Protein AF-A4UN74-F1 (afdb_monomer_lite)

Organism: Poecilia reticulata (NCBI:txid8081)

pLDDT: mean 87.33, std 13.61, range [32.56, 98.69]

InterPro domains:
  IPR001846 von Willebrand factor, type D domain [PF00094] (39-192)
  IPR001846 von Willebrand factor, type D domain [PS51233] (37-213)
  IPR001846 von Willebrand factor, type D domain [SM00216] (28-192)
  IPR050733 Vitellogenin/Apolipophorin [PTHR23345] (23-305)

Radius of gyration: 21.62 Å; chains: 1; bounding box: 49×36×68 Å

Foldseek 3Di:
DDDPPDFDPDDLVVVCVLCVPPVVVSVLLRRFVVPWQKWKDFPQWIQASLRDIDHAQAFALFWFWAKWFQPPDTQKTWTWHQHPPPRFIKIWIDGPPWIKIWDDDPQAIWIDIPNHTDDLVNPQDADPVRQWTWHDDDRWIWIDGQVSFWSIFTDHRGMTMTIGGPVQAQRMDGLNARSPNDPVQRLQAPVRDRDPWSHLSRQSRTDADPFCPDPSNHFKDWFKDWDPDFDAFPNATWIKIFLRTAIDGAPQKDFPDKDKTWTFIDIDHPPDPCVDPVNRVCSNVDDGRDIDIDIHGRYIDGDPPGD

Sequence (307 aa):
WVLPLYMPINNTATELQAYRGRLTEQVTYMLTKSTAAECSVVNDTVVTFNNRKFKTEMPHTCPQVLAQDCTNELKFIVLLKRDQTTEKNEINIKVENIDVDMYHKNNVVMVKVNGAEIPLNNLPYQHPSGNIHIKEKEKGISLFAHSHGLQEVYFSSDKVQVRVVDWMRGQTCGICGKAGGEFRQEYVTPNERVSRNATSFAHSWVLPAKSCREASECYMRLESVKLEKQVRVAGEESKCYSVEPVLRCLPGCQSVRTTSVTVGYHCVPLESNMNRPDGLSSIFEKSIDVRETAESHLACRCTPQCA

Secondary structure (DSSP, 8-state):
---------SSHHHHGGGGTT-HHHHHHHHHHHTT-EEEEEETTEEE-TT--EEE-PPPSSS-EEEEEE-SSS--EEEEEEE-TTT--EEEEEEETTEEEEEEEETTEEEEEETTEEEPGGGPSEE-TTSS-EEEEETTEEEEEEGGGTEEEEEE-SSEEEEEE-GGGTTTEESTT---SS--TT--B-TTS-B-S-HHHHHHHTB---S-TT-TT---EEEE--B--S-EEETTEEEEEEESS-EEEEPTTEEEEEEEEEEEEEEEEETTS-TTSHHHHHTGGGSPP-EEEEEEEEEEEEE-TT--

Structure (mmCIF, N/CA/C/O backbone):
data_AF-A4UN74-F1
#
_entry.id   AF-A4UN74-F1
#
loop_
_atom_site.group_PDB
_atom_site.id
_atom_site.type_symbol
_atom_site.label_atom_id
_atom_site.label_alt_id
_atom_site.label_comp_id
_atom_site.label_asym_id
_atom_site.label_entity_id
_atom_site.label_seq_id
_atom_site.pdbx_PDB_ins_code
_atom_site.Cartn_x
_atom_site.Cartn_y
_atom_site.Cartn_z
_atom_site.occupancy
_atom_site.B_iso_or_equiv
_atom_site.auth_seq_id
_atom_site.auth_comp_id
_atom_site.auth_asym_id
_atom_site.auth_atom_id
_atom_site.pdbx_PDB_model_num
ATOM 1 N N . TRP A 1 1 ? -22.694 -13.400 -31.723 1.00 35.75 1 TRP A N 1
ATOM 2 C CA . TRP A 1 1 ? -22.356 -12.362 -30.736 1.00 35.75 1 TRP A CA 1
ATOM 3 C C . TRP A 1 1 ? -20.868 -12.088 -30.839 1.00 35.75 1 TRP A C 1
ATOM 5 O O . TRP A 1 1 ? -20.076 -12.832 -30.281 1.00 35.75 1 TRP A O 1
ATOM 15 N N . VAL A 1 2 ? -20.486 -11.112 -31.661 1.00 32.56 2 VAL A N 1
ATOM 16 C CA . VAL A 1 2 ? -19.090 -10.674 -31.780 1.00 32.56 2 VAL A CA 1
ATOM 17 C C . VAL A 1 2 ? -18.897 -9.611 -30.705 1.00 32.56 2 VAL A C 1
ATOM 19 O O . VAL A 1 2 ? -19.562 -8.579 -30.752 1.00 32.56 2 VAL A O 1
ATOM 22 N N . LEU A 1 3 ? -18.073 -9.895 -29.696 1.00 32.91 3 LEU A N 1
ATOM 23 C CA . LEU A 1 3 ? -17.670 -8.888 -28.717 1.00 32.91 3 LEU A CA 1
ATOM 24 C C . LEU A 1 3 ? -16.894 -7.792 -29.468 1.00 32.91 3 LEU A C 1
ATOM 26 O O . LEU A 1 3 ? -15.936 -8.126 -30.170 1.00 32.91 3 LEU A O 1
ATOM 30 N N . PRO A 1 4 ? -17.279 -6.508 -29.365 1.00 39.94 4 PRO A N 1
ATOM 31 C CA . PRO A 1 4 ? -16.482 -5.430 -29.924 1.00 39.94 4 PRO A CA 1
ATOM 32 C C . PRO A 1 4 ? -15.187 -5.327 -29.110 1.00 39.94 4 PRO A C 1
ATOM 34 O O . PRO A 1 4 ? -15.166 -4.770 -28.015 1.00 39.94 4 PRO A O 1
ATOM 37 N N . LEU A 1 5 ? -14.105 -5.908 -29.631 1.00 37.78 5 LEU A N 1
ATOM 38 C CA . LEU A 1 5 ? -12.755 -5.666 -29.135 1.00 37.78 5 LEU A CA 1
ATOM 39 C C . LEU A 1 5 ? -12.395 -4.220 -29.486 1.00 37.78 5 LEU A C 1
ATOM 41 O O . LEU A 1 5 ? -12.058 -3.910 -30.630 1.00 37.78 5 LEU A O 1
ATOM 45 N N . TYR A 1 6 ? -12.497 -3.321 -28.510 1.00 47.84 6 TYR A N 1
ATOM 46 C CA . TYR A 1 6 ? -11.927 -1.985 -28.632 1.00 47.84 6 TYR A CA 1
ATOM 47 C C . TYR A 1 6 ? -10.402 -2.122 -28.666 1.00 47.84 6 TYR A C 1
ATOM 49 O O . TYR A 1 6 ? -9.774 -2.426 -27.653 1.00 47.84 6 TYR A O 1
ATOM 57 N N . MET A 1 7 ? -9.795 -1.915 -29.837 1.00 47.28 7 MET A N 1
ATOM 58 C CA . MET A 1 7 ? -8.338 -1.836 -29.927 1.00 47.28 7 MET A CA 1
ATOM 59 C C . MET A 1 7 ? -7.844 -0.612 -29.137 1.00 47.28 7 MET A C 1
ATOM 61 O O . MET A 1 7 ? -8.412 0.473 -29.289 1.00 47.28 7 MET A O 1
ATOM 65 N N . PRO A 1 8 ? -6.802 -0.749 -28.298 1.00 50.44 8 PRO A N 1
ATOM 66 C CA . PRO A 1 8 ? -6.302 0.349 -27.483 1.00 50.44 8 PRO A CA 1
ATOM 67 C C . PRO A 1 8 ? -5.754 1.476 -28.371 1.00 50.44 8 PRO A C 1
ATOM 69 O O . PRO A 1 8 ? -4.737 1.331 -29.046 1.00 50.44 8 PRO A O 1
ATOM 72 N N . ILE A 1 9 ? -6.420 2.630 -28.349 1.00 49.50 9 ILE A N 1
ATOM 73 C CA . ILE A 1 9 ? -6.016 3.837 -29.079 1.00 49.50 9 ILE A CA 1
ATOM 74 C C . ILE A 1 9 ? -4.930 4.562 -28.265 1.00 49.50 9 ILE A C 1
ATOM 76 O O . ILE A 1 9 ? -5.207 5.582 -27.651 1.00 49.50 9 ILE A O 1
ATOM 80 N N . ASN A 1 10 ? -3.714 4.001 -28.182 1.00 52.59 10 ASN A N 1
ATOM 81 C CA . ASN A 1 10 ? -2.467 4.779 -28.047 1.00 52.59 10 ASN A CA 1
ATOM 82 C C . ASN A 1 10 ? -1.206 3.895 -28.063 1.00 52.59 10 ASN A C 1
ATOM 84 O O . ASN A 1 10 ? -1.153 2.883 -27.359 1.00 52.59 10 ASN A O 1
ATOM 88 N N . ASN A 1 11 ? -0.186 4.321 -28.820 1.00 60.19 11 ASN A N 1
ATOM 89 C CA . ASN A 1 11 ? 1.235 3.912 -28.781 1.00 60.19 11 ASN A CA 1
ATOM 90 C C . ASN A 1 11 ? 1.557 2.407 -28.598 1.00 60.19 11 ASN A C 1
ATOM 92 O O . ASN A 1 11 ? 2.583 2.024 -28.040 1.00 60.19 11 ASN A O 1
ATOM 96 N N . THR A 1 12 ? 0.674 1.528 -29.075 1.00 62.56 12 THR A N 1
ATOM 97 C CA . THR A 1 12 ? 0.735 0.089 -28.763 1.00 62.56 12 THR A CA 1
ATOM 98 C C . THR A 1 12 ? 1.836 -0.620 -29.557 1.00 62.56 12 THR A C 1
ATOM 100 O O . THR A 1 12 ? 2.456 -1.558 -29.070 1.00 62.56 12 THR A O 1
ATOM 103 N N . ALA A 1 13 ? 2.154 -0.118 -30.755 1.00 62.25 13 ALA A N 1
ATOM 104 C CA . ALA A 1 13 ? 3.233 -0.639 -31.594 1.00 62.25 13 ALA A CA 1
ATOM 105 C C . ALA A 1 13 ? 4.625 -0.470 -30.956 1.00 62.25 13 ALA A C 1
ATOM 107 O O . ALA A 1 13 ? 5.448 -1.376 -31.029 1.00 62.25 13 ALA A O 1
ATOM 108 N N . THR A 1 14 ? 4.882 0.664 -30.305 1.00 63.16 14 THR A N 1
ATOM 109 C CA . THR A 1 14 ? 6.121 0.970 -29.565 1.00 63.16 14 THR A CA 1
ATOM 110 C C . THR A 1 14 ? 6.219 0.161 -28.277 1.00 63.16 14 THR A C 1
ATOM 112 O O . THR A 1 14 ? 7.298 -0.292 -27.917 1.00 63.16 14 THR A O 1
ATOM 115 N N . GLU A 1 15 ? 5.099 -0.088 -27.601 1.00 66.00 15 GLU A N 1
ATOM 116 C CA . GLU A 1 15 ? 5.041 -0.973 -26.429 1.00 66.00 15 GLU A CA 1
ATOM 117 C C . GLU A 1 15 ? 5.328 -2.437 -26.773 1.00 66.00 15 GLU A C 1
ATOM 119 O O . GLU A 1 15 ? 6.049 -3.113 -26.044 1.00 66.00 15 GLU A O 1
ATOM 124 N N . LEU A 1 16 ? 4.846 -2.908 -27.923 1.00 67.25 16 LEU A N 1
ATOM 125 C CA . LEU A 1 16 ? 5.094 -4.266 -28.407 1.00 67.25 16 LEU A CA 1
ATOM 126 C C . LEU A 1 16 ? 6.547 -4.527 -28.827 1.00 67.25 16 LEU A C 1
ATOM 128 O O . LEU A 1 16 ? 6.940 -5.694 -28.933 1.00 67.25 16 LEU A O 1
ATOM 132 N N . GLN A 1 17 ? 7.352 -3.480 -29.053 1.00 64.44 17 GLN A N 1
ATOM 133 C CA . GLN A 1 17 ? 8.780 -3.634 -29.356 1.00 64.44 17 GLN A CA 1
ATOM 134 C C . GLN A 1 17 ? 9.545 -4.293 -28.202 1.00 64.44 17 GLN A C 1
ATOM 136 O O . GLN A 1 17 ? 10.489 -5.033 -28.470 1.00 64.44 17 GLN A O 1
ATOM 141 N N . ALA A 1 18 ? 9.105 -4.103 -26.952 1.00 60.44 18 ALA A N 1
ATOM 142 C CA . ALA A 1 18 ? 9.688 -4.758 -25.778 1.00 60.44 18 ALA A CA 1
ATOM 143 C C . ALA A 1 18 ? 9.558 -6.294 -25.819 1.00 60.44 18 ALA A C 1
ATOM 145 O O . ALA A 1 18 ? 10.389 -7.006 -25.268 1.00 60.44 18 ALA A O 1
ATOM 146 N N . TYR A 1 19 ? 8.555 -6.806 -26.536 1.00 60.91 19 TYR A N 1
ATOM 147 C CA . TYR A 1 19 ? 8.245 -8.234 -26.660 1.00 60.91 19 TYR A CA 1
ATOM 148 C C . TYR A 1 19 ? 8.625 -8.795 -28.038 1.00 60.91 19 TYR A C 1
ATOM 150 O O . TYR A 1 19 ? 8.109 -9.827 -28.474 1.00 60.91 19 TYR A O 1
ATOM 158 N N . ARG A 1 20 ? 9.494 -8.101 -28.785 1.00 58.94 20 ARG A N 1
ATOM 159 C CA . ARG A 1 20 ? 9.873 -8.493 -30.147 1.00 58.94 20 ARG A CA 1
ATOM 160 C C . ARG A 1 20 ? 10.527 -9.879 -30.140 1.00 58.94 20 ARG A C 1
ATOM 162 O O . ARG A 1 20 ? 11.580 -10.073 -29.547 1.00 58.94 20 ARG A O 1
ATOM 169 N N . GLY A 1 21 ? 9.894 -10.835 -30.821 1.00 62.06 21 GLY A N 1
ATOM 170 C CA . GLY A 1 21 ? 10.313 -12.244 -30.845 1.00 62.06 21 GLY A CA 1
ATOM 171 C C . GLY A 1 21 ? 9.550 -13.157 -29.876 1.00 62.06 21 GLY A C 1
ATOM 172 O O . GLY A 1 21 ? 9.746 -14.367 -29.923 1.00 62.06 21 GLY A O 1
ATOM 173 N N . ARG A 1 22 ? 8.643 -12.615 -29.048 1.00 69.38 22 ARG A N 1
ATOM 174 C CA . ARG A 1 22 ? 7.789 -13.362 -28.107 1.00 69.38 22 ARG A CA 1
ATOM 175 C C . ARG A 1 22 ? 6.310 -13.158 -28.434 1.00 69.38 22 ARG A C 1
ATOM 177 O O . ARG A 1 22 ? 5.607 -12.372 -27.803 1.00 69.38 22 ARG A O 1
ATOM 184 N N . LEU A 1 23 ? 5.838 -13.873 -29.456 1.00 66.81 23 LEU A N 1
ATOM 185 C CA . LEU A 1 23 ? 4.478 -13.737 -30.001 1.00 66.81 23 LEU A CA 1
ATOM 186 C C . LEU A 1 23 ? 3.375 -13.936 -28.948 1.00 66.81 23 LEU A C 1
ATOM 188 O O . LEU A 1 23 ? 2.376 -13.224 -28.967 1.00 66.81 23 LEU A O 1
ATOM 192 N N . THR A 1 24 ? 3.556 -14.868 -28.011 1.00 67.25 24 THR A N 1
ATOM 193 C CA . THR A 1 24 ? 2.594 -15.127 -26.928 1.00 67.25 24 THR A CA 1
ATOM 194 C C . THR A 1 24 ? 2.442 -13.930 -25.992 1.00 67.25 24 THR A C 1
ATOM 196 O O . THR A 1 24 ? 1.319 -13.543 -25.675 1.00 67.25 24 THR A O 1
ATOM 199 N N . GLU A 1 25 ? 3.546 -13.293 -25.598 1.00 68.44 25 GLU A N 1
ATOM 200 C CA . GLU A 1 25 ? 3.540 -12.095 -24.746 1.00 68.44 25 GLU A CA 1
ATOM 201 C C . GLU A 1 25 ? 2.952 -10.886 -25.487 1.00 68.44 25 GLU A C 1
ATOM 203 O O . GLU A 1 25 ? 2.143 -10.154 -24.921 1.00 68.44 25 GLU A O 1
ATOM 208 N N . GLN A 1 26 ? 3.258 -10.730 -26.780 1.00 68.00 26 GLN A N 1
ATOM 209 C CA . GLN A 1 26 ? 2.676 -9.687 -27.634 1.00 68.00 26 GLN A CA 1
ATOM 210 C C . GLN A 1 26 ? 1.152 -9.809 -27.767 1.00 68.00 26 GLN A C 1
ATOM 212 O O . GLN A 1 26 ? 0.430 -8.820 -27.628 1.00 68.00 26 GLN A O 1
ATOM 217 N N . VAL A 1 27 ? 0.651 -11.019 -28.030 1.00 68.06 27 VAL A N 1
ATOM 218 C CA . VAL A 1 27 ? -0.791 -11.281 -28.150 1.00 68.06 27 VAL A CA 1
ATOM 219 C C . VAL A 1 27 ? -1.486 -11.080 -26.805 1.00 68.06 27 VAL A C 1
ATOM 221 O O . VAL A 1 27 ? -2.522 -10.419 -26.748 1.00 68.06 27 VAL A O 1
ATOM 224 N N . THR A 1 28 ? -0.891 -11.580 -25.720 1.00 65.62 28 THR A N 1
ATOM 225 C CA . THR A 1 28 ? -1.421 -11.396 -24.361 1.00 65.62 28 THR A CA 1
ATOM 226 C C . THR A 1 28 ? -1.524 -9.913 -24.016 1.00 65.62 28 THR A C 1
ATOM 228 O O . THR A 1 28 ? -2.588 -9.461 -23.608 1.00 65.62 28 THR A O 1
ATOM 231 N N . TYR A 1 29 ? -0.470 -9.137 -24.284 1.00 67.81 29 TYR A N 1
ATOM 232 C CA . TYR A 1 29 ? -0.432 -7.692 -24.062 1.00 67.81 29 TYR A CA 1
ATOM 233 C C . TYR A 1 29 ? -1.570 -6.944 -24.772 1.00 67.81 29 TYR A C 1
ATOM 235 O O . TYR A 1 29 ? -2.223 -6.081 -24.180 1.00 67.81 29 TYR A O 1
ATOM 243 N N . MET A 1 30 ? -1.809 -7.266 -26.047 1.00 66.56 30 MET A N 1
ATOM 244 C CA . MET A 1 30 ? -2.857 -6.631 -26.852 1.00 66.56 30 MET A CA 1
ATOM 245 C C . MET A 1 30 ? -4.257 -6.929 -26.319 1.00 66.56 30 MET A C 1
ATOM 247 O O . MET A 1 30 ? -5.103 -6.035 -26.297 1.00 66.56 30 MET A O 1
ATOM 251 N N . LEU A 1 31 ? -4.495 -8.169 -25.885 1.00 64.88 31 LEU A N 1
ATOM 252 C CA . LEU A 1 31 ? -5.785 -8.594 -25.349 1.00 64.88 31 LEU A CA 1
ATOM 253 C C . LEU A 1 31 ? -6.080 -7.921 -24.005 1.00 64.88 31 LEU A C 1
ATOM 255 O O . LEU A 1 31 ? -7.176 -7.401 -23.817 1.00 64.88 31 LEU A O 1
ATOM 259 N N . THR A 1 32 ? -5.100 -7.862 -23.103 1.00 64.31 32 THR A N 1
ATOM 260 C CA . THR A 1 32 ? -5.322 -7.415 -21.719 1.00 64.31 32 THR A CA 1
ATOM 261 C C . THR A 1 32 ? -5.312 -5.898 -21.543 1.00 64.31 32 THR A C 1
ATOM 263 O O . THR A 1 32 ? -5.841 -5.387 -20.559 1.00 64.31 32 THR A O 1
ATOM 266 N N . LYS A 1 33 ? -4.731 -5.128 -22.472 1.00 68.88 33 LYS A N 1
ATOM 267 C CA . LYS A 1 33 ? -4.572 -3.671 -22.304 1.00 68.88 33 LYS A CA 1
ATOM 268 C C . LYS A 1 33 ? -5.895 -2.895 -22.252 1.00 68.88 33 LYS A C 1
ATOM 270 O O . LYS A 1 33 ? -5.979 -1.913 -21.521 1.00 68.88 33 LYS A O 1
ATOM 275 N N . SER A 1 34 ? -6.900 -3.287 -23.036 1.00 66.12 34 SER A N 1
ATOM 276 C CA . SER A 1 34 ? -8.181 -2.553 -23.132 1.00 66.12 34 SER A CA 1
ATOM 277 C C . SER A 1 34 ? -9.114 -2.784 -21.936 1.00 66.12 34 SER A C 1
ATOM 279 O O . SER A 1 34 ? -10.012 -1.987 -21.675 1.00 66.12 34 SER A O 1
ATOM 281 N N . THR A 1 35 ? -8.874 -3.867 -21.206 1.00 70.12 35 THR A N 1
ATOM 282 C CA . THR A 1 35 ? -9.718 -4.397 -20.135 1.00 70.12 35 THR A CA 1
ATOM 283 C C . THR A 1 35 ? -9.010 -4.408 -18.783 1.00 70.12 35 THR A C 1
ATOM 285 O O . THR A 1 35 ? -9.658 -4.667 -17.774 1.00 70.12 35 THR A O 1
ATOM 288 N N . ALA A 1 36 ? -7.722 -4.067 -18.715 1.00 80.88 36 ALA A N 1
ATOM 289 C CA . ALA A 1 36 ? -6.972 -4.034 -17.464 1.00 80.88 36 ALA A CA 1
ATOM 290 C C . ALA A 1 36 ? -7.674 -3.187 -16.390 1.00 80.88 36 ALA A C 1
ATOM 292 O O . ALA A 1 36 ? -8.026 -2.026 -16.617 1.00 80.88 36 ALA A O 1
ATOM 293 N N . ALA A 1 37 ? -7.847 -3.767 -15.203 1.00 91.56 37 ALA A N 1
ATOM 294 C CA . ALA A 1 37 ? -8.367 -3.034 -14.060 1.00 91.56 37 ALA A CA 1
ATOM 295 C C . ALA A 1 37 ? -7.291 -2.071 -13.546 1.00 91.56 37 ALA A C 1
ATOM 297 O O . ALA A 1 37 ? -6.138 -2.468 -13.364 1.00 91.56 37 ALA A O 1
ATOM 298 N N . GLU A 1 38 ? -7.664 -0.813 -13.312 1.00 95.50 38 GLU A N 1
ATOM 299 C CA . GLU A 1 38 ? -6.750 0.255 -12.905 1.00 95.50 38 GLU A CA 1
ATOM 300 C C . GLU A 1 38 ? -7.056 0.729 -11.485 1.00 95.50 38 GLU A C 1
ATOM 302 O O . GLU A 1 38 ? -8.192 1.049 -11.155 1.00 95.50 38 GLU A O 1
ATOM 307 N N . CYS A 1 39 ? -6.016 0.807 -10.665 1.00 97.62 39 CYS A N 1
ATOM 308 C CA . CYS A 1 39 ? -6.016 1.488 -9.383 1.00 97.62 39 CYS A CA 1
ATOM 309 C C . CYS A 1 39 ? -5.059 2.676 -9.459 1.00 97.62 39 CYS A C 1
ATOM 311 O O . CYS A 1 39 ? -4.001 2.585 -10.087 1.00 97.62 39 CYS A O 1
ATOM 313 N N . SER A 1 40 ? -5.395 3.787 -8.809 1.00 97.56 40 SER A N 1
ATOM 314 C CA . SER A 1 40 ? -4.519 4.959 -8.765 1.00 97.56 40 SER A CA 1
ATOM 315 C C . SER A 1 40 ? -4.522 5.651 -7.412 1.00 97.56 40 SER A C 1
ATOM 317 O O . SER A 1 40 ? -5.517 5.635 -6.689 1.00 97.56 40 SER A O 1
ATOM 319 N N . VAL A 1 41 ? -3.392 6.280 -7.094 1.00 96.88 41 VAL A N 1
ATOM 320 C CA . VAL A 1 41 ? -3.211 7.135 -5.923 1.00 96.88 41 VAL A CA 1
ATOM 321 C C . VAL A 1 41 ? -2.742 8.502 -6.398 1.00 96.88 41 VAL A C 1
ATOM 323 O O . VAL A 1 41 ? -1.683 8.613 -7.017 1.00 96.88 41 VAL A O 1
ATOM 326 N N . VAL A 1 42 ? -3.539 9.532 -6.113 1.00 94.50 42 VAL A N 1
ATOM 327 C CA . VAL A 1 42 ? -3.247 10.939 -6.427 1.00 94.50 42 VAL A CA 1
ATOM 328 C C . VAL A 1 42 ? -3.656 11.789 -5.230 1.00 94.50 42 VAL A C 1
ATOM 330 O O . VAL A 1 42 ? -4.817 11.745 -4.829 1.00 94.50 42 VAL A O 1
ATOM 333 N N . ASN A 1 43 ? -2.737 12.569 -4.652 1.00 89.56 43 ASN A N 1
ATOM 334 C CA . ASN A 1 43 ? -3.011 13.456 -3.506 1.00 89.56 43 ASN A CA 1
ATOM 335 C C . ASN A 1 43 ? -3.829 12.776 -2.385 1.00 89.56 43 ASN A C 1
ATOM 337 O O . ASN A 1 43 ? -4.928 13.225 -2.041 1.00 89.56 43 ASN A O 1
ATOM 341 N N . ASP A 1 44 ? -3.330 11.647 -1.869 1.00 89.62 44 ASP A N 1
ATOM 342 C CA . ASP A 1 44 ? -3.956 10.836 -0.802 1.00 89.62 44 ASP A CA 1
ATOM 343 C C . ASP A 1 44 ? -5.343 10.273 -1.143 1.00 89.62 44 ASP A C 1
ATOM 345 O O . ASP A 1 44 ? -6.064 9.748 -0.292 1.00 89.62 44 ASP A O 1
ATOM 349 N N . THR A 1 45 ? -5.737 10.383 -2.407 1.00 95.50 45 THR A N 1
ATOM 350 C CA . THR A 1 45 ? -6.985 9.848 -2.920 1.00 95.50 45 THR A CA 1
ATOM 351 C C . THR A 1 45 ? -6.694 8.574 -3.681 1.00 95.50 45 THR A C 1
ATOM 353 O O . THR A 1 45 ? -5.992 8.594 -4.690 1.00 95.50 45 THR A O 1
ATOM 356 N N . VAL A 1 46 ? -7.273 7.482 -3.201 1.00 96.69 46 VAL A N 1
ATOM 357 C CA . VAL A 1 46 ? -7.215 6.176 -3.842 1.00 96.69 46 VAL A CA 1
ATOM 358 C C . VAL A 1 46 ? -8.470 6.004 -4.685 1.00 96.69 46 VAL A C 1
ATOM 360 O O . VAL A 1 46 ? -9.588 6.236 -4.213 1.00 96.69 46 VAL A O 1
ATOM 363 N N . VAL A 1 47 ? -8.283 5.597 -5.934 1.00 96.75 47 VAL A N 1
ATOM 364 C CA . VAL A 1 47 ? -9.330 5.021 -6.777 1.00 96.75 47 VAL A CA 1
ATOM 365 C C . VAL A 1 47 ? -8.984 3.553 -6.948 1.00 96.75 47 VAL A C 1
ATOM 367 O O . VAL A 1 47 ? -7.923 3.239 -7.481 1.00 96.75 47 VAL A O 1
ATOM 370 N N . THR A 1 48 ? -9.838 2.668 -6.446 1.00 96.81 48 THR A N 1
ATOM 371 C CA . THR A 1 48 ? -9.608 1.220 -6.494 1.00 96.81 48 THR A CA 1
ATOM 372 C C . THR A 1 48 ? -9.864 0.641 -7.883 1.00 96.81 48 THR A C 1
ATOM 374 O O . THR A 1 48 ? -10.441 1.308 -8.742 1.00 96.81 48 THR A O 1
ATOM 377 N N . PHE A 1 49 ? -9.525 -0.637 -8.076 1.00 95.75 49 PHE A N 1
ATOM 378 C CA . PHE A 1 49 ? -9.798 -1.368 -9.318 1.00 95.75 49 PHE A CA 1
ATOM 379 C C . PHE A 1 49 ? -11.280 -1.387 -9.721 1.00 95.75 49 PHE A C 1
ATOM 381 O O . PHE A 1 49 ? -11.596 -1.465 -10.906 1.00 95.75 49 PHE A O 1
ATOM 388 N N . ASN A 1 50 ? -12.192 -1.304 -8.747 1.00 91.69 50 ASN A N 1
ATOM 389 C CA . ASN A 1 50 ? -13.638 -1.250 -8.973 1.00 91.69 50 ASN A CA 1
ATOM 390 C C . ASN A 1 50 ? -14.179 0.196 -8.985 1.00 91.69 50 ASN A C 1
ATOM 392 O O . ASN A 1 50 ? -15.370 0.421 -8.765 1.00 91.69 50 ASN A O 1
ATOM 396 N N . ASN A 1 51 ? -13.313 1.190 -9.218 1.00 91.75 51 ASN A N 1
ATOM 397 C CA . ASN A 1 51 ? -13.635 2.620 -9.276 1.00 91.75 51 ASN A CA 1
ATOM 398 C C . ASN A 1 51 ? -14.194 3.218 -7.973 1.00 91.75 51 ASN A C 1
ATOM 400 O O . ASN A 1 51 ? -14.835 4.276 -7.989 1.00 91.75 51 ASN A O 1
ATOM 404 N N . ARG A 1 52 ? -13.945 2.594 -6.814 1.00 92.81 52 ARG A N 1
ATOM 405 C CA . ARG A 1 52 ? -14.303 3.198 -5.528 1.00 92.81 52 ARG A CA 1
ATOM 406 C C . ARG A 1 52 ? -13.272 4.261 -5.175 1.00 92.81 52 ARG A C 1
ATOM 408 O O . ARG A 1 52 ? -12.083 3.979 -5.087 1.00 92.81 52 ARG A O 1
ATOM 415 N N . LYS A 1 53 ? -13.741 5.480 -4.919 1.00 95.25 53 LYS A N 1
ATOM 416 C CA . LYS A 1 53 ? -12.898 6.608 -4.515 1.00 95.25 53 LYS A CA 1
ATOM 417 C C . LYS A 1 53 ? -12.968 6.832 -3.008 1.00 95.25 53 LYS A C 1
ATOM 419 O O . LYS A 1 53 ? -14.066 6.933 -2.458 1.00 95.25 53 LYS A O 1
ATOM 424 N N . PHE A 1 54 ? -11.821 6.960 -2.352 1.00 94.62 54 PHE A N 1
ATOM 425 C CA . PHE A 1 54 ? -11.733 7.396 -0.958 1.00 94.62 54 PHE A CA 1
ATOM 426 C C . PHE A 1 54 ? -10.429 8.151 -0.696 1.00 94.62 54 PHE A C 1
ATOM 428 O O . PHE A 1 54 ? -9.446 7.976 -1.409 1.00 94.62 54 PHE A O 1
ATOM 435 N N . LYS A 1 55 ? -10.437 9.011 0.324 1.00 93.75 55 LYS A N 1
ATOM 436 C CA . LYS A 1 55 ? -9.248 9.728 0.786 1.00 93.75 55 LYS A CA 1
ATOM 437 C C . LYS A 1 55 ? -8.731 9.055 2.051 1.00 93.75 55 LYS A C 1
ATOM 439 O O . LYS A 1 55 ? -9.531 8.751 2.933 1.00 93.75 55 LYS A O 1
ATOM 444 N N . THR A 1 56 ? -7.427 8.830 2.135 1.00 88.56 56 THR A N 1
ATOM 445 C CA . THR A 1 56 ? -6.782 8.279 3.328 1.00 88.56 56 THR A CA 1
ATOM 446 C C . THR A 1 56 ? -5.429 8.931 3.527 1.00 88.56 56 THR A C 1
ATOM 448 O O . THR A 1 56 ? -4.622 8.998 2.606 1.00 88.56 56 THR A O 1
ATOM 451 N N . GLU A 1 57 ? -5.165 9.397 4.741 1.00 87.62 57 GLU A N 1
ATOM 452 C CA . GLU A 1 57 ? -3.827 9.852 5.090 1.00 87.62 57 GLU A CA 1
ATOM 453 C C . GLU A 1 57 ? -2.913 8.637 5.221 1.00 87.62 57 GLU A C 1
ATOM 455 O O . GLU A 1 57 ? -3.194 7.723 5.994 1.00 87.62 57 GLU A O 1
ATOM 460 N N . MET A 1 58 ? -1.834 8.610 4.446 1.00 84.38 58 MET A N 1
ATOM 461 C CA . MET A 1 58 ? -0.842 7.552 4.569 1.00 84.38 58 MET A CA 1
ATOM 462 C C . MET A 1 58 ? 0.029 7.772 5.804 1.00 84.38 58 MET A C 1
ATOM 464 O O . MET A 1 58 ? 0.536 8.884 5.998 1.00 84.38 58 MET A O 1
ATOM 468 N N . PRO A 1 59 ? 0.269 6.724 6.606 1.00 89.62 59 PRO A N 1
ATOM 469 C CA . PRO A 1 59 ? 1.285 6.781 7.638 1.00 89.62 59 PRO A CA 1
ATOM 470 C C . PRO A 1 59 ? 2.666 6.999 7.016 1.00 89.62 59 PRO A C 1
ATOM 472 O O . PRO A 1 59 ? 3.002 6.419 5.983 1.00 89.62 59 PRO A O 1
ATOM 475 N N . HIS A 1 60 ? 3.471 7.846 7.645 1.00 88.38 60 HIS A N 1
ATOM 476 C CA . HIS A 1 60 ? 4.844 8.085 7.221 1.00 88.38 60 HIS A CA 1
ATOM 477 C C . HIS A 1 60 ? 5.705 6.862 7.549 1.00 88.38 60 HIS A C 1
ATOM 479 O O . HIS A 1 60 ? 5.433 6.142 8.508 1.00 88.38 60 HIS A O 1
ATOM 485 N N . THR A 1 61 ? 6.738 6.649 6.739 1.00 85.00 61 THR A N 1
ATOM 486 C CA . THR A 1 61 ? 7.782 5.617 6.858 1.00 85.00 61 THR A CA 1
ATOM 487 C C . THR A 1 61 ? 7.365 4.144 6.766 1.00 85.00 61 THR A C 1
ATOM 489 O O . THR A 1 61 ? 8.184 3.319 6.359 1.00 85.00 61 THR A O 1
ATOM 492 N N . CYS A 1 62 ? 6.119 3.785 7.067 1.00 92.12 62 CYS A N 1
ATOM 493 C CA . CYS A 1 62 ? 5.651 2.403 6.993 1.00 92.12 62 CYS A CA 1
ATOM 494 C C . CYS A 1 62 ? 5.139 2.041 5.587 1.00 92.12 62 CYS A C 1
ATOM 496 O O . CYS A 1 62 ? 4.276 2.746 5.059 1.00 92.12 62 CYS A O 1
ATOM 498 N N . PRO A 1 63 ? 5.622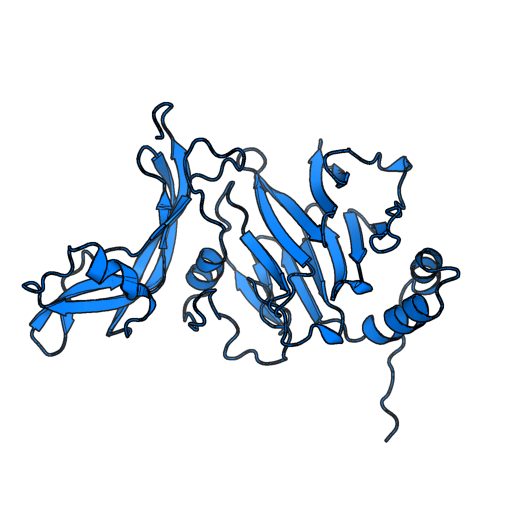 0.941 4.978 1.00 94.50 63 PRO A N 1
ATOM 499 C CA . PRO A 1 63 ? 5.096 0.465 3.705 1.00 94.50 63 PRO A CA 1
ATOM 500 C C . PRO A 1 63 ? 3.628 0.044 3.817 1.00 94.50 63 PRO A C 1
ATOM 502 O O . PRO A 1 63 ? 3.235 -0.647 4.756 1.00 94.50 63 PRO A O 1
ATOM 505 N N . GLN A 1 64 ? 2.825 0.410 2.827 1.00 95.38 64 GLN A N 1
ATOM 506 C CA . GLN A 1 64 ? 1.425 0.023 2.701 1.00 95.38 64 GLN A CA 1
ATOM 507 C C . GLN A 1 64 ? 1.222 -0.799 1.430 1.00 95.38 64 GLN A C 1
ATOM 509 O O . GLN A 1 64 ? 1.740 -0.453 0.369 1.00 95.38 64 GLN A O 1
ATOM 514 N N . VAL A 1 65 ? 0.454 -1.884 1.522 1.00 97.75 65 VAL A N 1
ATOM 515 C CA . VAL A 1 65 ? 0.171 -2.760 0.379 1.00 97.75 65 VAL A CA 1
ATOM 516 C C . VAL A 1 65 ? -0.861 -2.103 -0.541 1.00 97.75 65 VAL A C 1
ATOM 518 O O . VAL A 1 65 ? -2.048 -2.044 -0.211 1.00 97.75 65 VAL A O 1
ATOM 521 N N . LEU A 1 66 ? -0.421 -1.635 -1.716 1.00 97.75 66 LEU A N 1
ATOM 522 C CA . LEU A 1 66 ? -1.320 -1.155 -2.770 1.00 97.75 66 LEU A CA 1
ATOM 523 C C . LEU A 1 66 ? -2.106 -2.307 -3.376 1.00 97.75 66 LEU A C 1
ATOM 525 O O . LEU A 1 66 ? -3.335 -2.328 -3.327 1.00 97.75 66 LEU A O 1
ATOM 529 N N . ALA A 1 67 ? -1.376 -3.268 -3.926 1.00 98.19 67 ALA A N 1
ATOM 530 C CA . ALA A 1 67 ? -1.919 -4.461 -4.544 1.00 98.19 67 ALA A CA 1
ATOM 531 C C . ALA A 1 67 ? -0.891 -5.588 -4.447 1.00 98.19 67 ALA A C 1
ATOM 533 O O . ALA A 1 67 ? 0.304 -5.355 -4.624 1.00 98.19 67 ALA A O 1
ATOM 534 N N . GLN A 1 68 ? -1.355 -6.806 -4.216 1.00 97.75 68 GLN A N 1
ATOM 535 C CA . GLN A 1 68 ? -0.541 -8.014 -4.281 1.00 97.75 68 GLN A CA 1
ATOM 536 C C . GLN A 1 68 ? -1.361 -9.175 -4.847 1.00 97.75 68 GLN A C 1
ATOM 538 O O . GLN A 1 68 ? -2.596 -9.123 -4.838 1.00 97.75 68 GLN A O 1
ATOM 543 N N . ASP A 1 69 ? -0.676 -10.209 -5.324 1.00 97.44 69 ASP A N 1
ATOM 544 C CA . ASP A 1 69 ? -1.286 -11.499 -5.655 1.00 97.44 69 ASP A CA 1
ATOM 545 C C . ASP A 1 69 ? -1.702 -12.218 -4.360 1.00 97.44 69 ASP A C 1
ATOM 547 O O . ASP A 1 69 ? -0.879 -12.423 -3.471 1.00 97.44 69 ASP A O 1
ATOM 551 N N . CYS A 1 70 ? -2.983 -12.570 -4.237 1.00 96.00 70 CYS A N 1
ATOM 552 C CA . CYS A 1 70 ? -3.534 -13.253 -3.062 1.00 96.00 70 CYS A CA 1
ATOM 553 C C . CYS A 1 70 ? -4.055 -14.654 -3.408 1.00 96.00 70 CYS A C 1
ATOM 555 O O . CYS A 1 70 ? -4.955 -15.175 -2.749 1.00 96.00 70 CYS A O 1
ATOM 557 N N . THR A 1 71 ? -3.488 -15.256 -4.457 1.00 94.88 71 THR A N 1
ATOM 558 C CA . THR A 1 71 ? -3.556 -16.695 -4.728 1.00 94.88 71 THR A CA 1
ATOM 559 C C . THR A 1 71 ? -2.538 -17.459 -3.871 1.00 94.88 71 THR A C 1
ATOM 561 O O . THR A 1 71 ? -1.849 -16.888 -3.027 1.00 94.88 71 THR A O 1
ATOM 564 N N . ASN A 1 72 ? -2.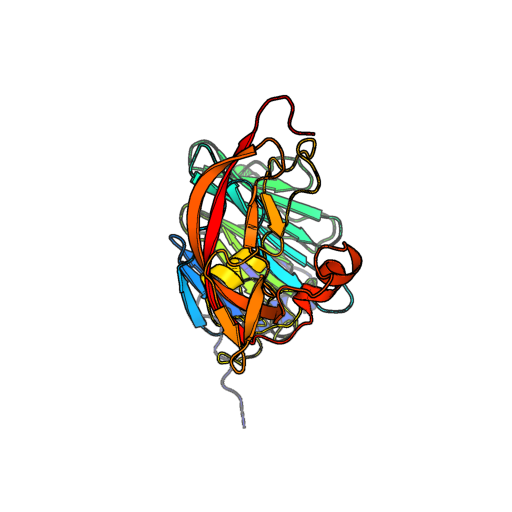419 -18.771 -4.088 1.00 92.19 72 ASN A N 1
ATOM 565 C CA . ASN A 1 72 ? -1.463 -19.618 -3.365 1.00 92.19 72 ASN A CA 1
ATOM 566 C C . ASN A 1 72 ? 0.008 -19.277 -3.668 1.00 92.19 72 ASN A C 1
ATOM 568 O O . ASN A 1 72 ? 0.896 -19.685 -2.924 1.00 92.19 72 ASN A O 1
ATOM 572 N N . GLU A 1 73 ? 0.268 -18.550 -4.756 1.00 91.69 73 GLU A N 1
ATOM 573 C CA . GLU A 1 73 ? 1.604 -18.141 -5.178 1.00 91.69 73 GLU A CA 1
ATOM 574 C C . GLU A 1 73 ? 1.659 -16.618 -5.252 1.00 91.69 73 GLU A C 1
ATOM 576 O O . GLU A 1 73 ? 1.050 -16.021 -6.137 1.00 91.69 73 GLU A O 1
ATOM 581 N N . LEU A 1 74 ? 2.413 -15.985 -4.351 1.00 94.44 74 LEU A N 1
ATOM 582 C CA . LEU A 1 74 ? 2.616 -14.536 -4.351 1.00 94.44 74 LEU A CA 1
ATOM 583 C C . LEU A 1 74 ? 3.517 -14.124 -5.530 1.00 94.44 74 LEU A C 1
ATOM 585 O O . LEU A 1 74 ? 4.736 -14.029 -5.383 1.00 94.44 74 LEU A O 1
ATOM 589 N N . LYS A 1 75 ? 2.927 -13.884 -6.708 1.00 95.75 75 LYS A N 1
ATOM 590 C CA . LYS A 1 75 ? 3.672 -13.494 -7.922 1.00 95.75 75 LYS A CA 1
ATOM 591 C C . LYS A 1 75 ? 4.175 -12.057 -7.879 1.00 95.75 75 LYS A C 1
ATOM 593 O O . LYS A 1 75 ? 5.242 -11.772 -8.421 1.00 95.75 75 LYS A O 1
ATOM 598 N N . PHE A 1 76 ? 3.419 -11.161 -7.243 1.00 97.62 76 PHE A N 1
ATOM 599 C CA . PHE A 1 76 ? 3.824 -9.774 -7.058 1.00 97.62 76 PHE A CA 1
ATOM 600 C C . PHE A 1 76 ? 3.281 -9.155 -5.772 1.00 97.62 76 PHE A C 1
ATOM 602 O O . PHE A 1 76 ? 2.221 -9.537 -5.274 1.00 97.62 76 PHE A O 1
ATOM 609 N N . ILE A 1 77 ? 3.969 -8.117 -5.306 1.00 98.44 77 ILE A N 1
ATOM 610 C CA . ILE A 1 77 ? 3.478 -7.167 -4.307 1.00 98.44 77 ILE A CA 1
ATOM 611 C C . ILE A 1 77 ? 3.958 -5.759 -4.668 1.00 98.44 77 ILE A C 1
ATOM 613 O O . ILE A 1 77 ? 5.125 -5.556 -5.000 1.00 98.44 77 ILE A O 1
ATOM 617 N N . VAL A 1 78 ? 3.045 -4.789 -4.619 1.00 98.69 78 VAL A N 1
ATOM 618 C CA . VAL A 1 78 ? 3.317 -3.361 -4.818 1.00 98.69 78 VAL A CA 1
ATOM 619 C C . VAL A 1 78 ? 3.108 -2.646 -3.491 1.00 98.69 78 VAL A C 1
ATOM 621 O O . VAL A 1 78 ? 1.988 -2.572 -2.977 1.00 98.69 78 VAL A O 1
ATOM 624 N N . LEU A 1 79 ? 4.191 -2.110 -2.948 1.00 97.81 79 LEU A N 1
ATOM 625 C CA . LEU A 1 79 ? 4.220 -1.359 -1.704 1.00 97.81 79 LEU A CA 1
ATOM 626 C C . LEU A 1 79 ? 4.373 0.130 -1.997 1.00 97.81 79 LEU A C 1
ATOM 628 O O . LEU A 1 79 ? 5.162 0.521 -2.854 1.00 97.81 79 LEU A O 1
ATOM 632 N N . LEU A 1 80 ? 3.646 0.953 -1.249 1.00 95.81 80 LEU A N 1
ATOM 633 C CA . LEU A 1 80 ? 3.773 2.405 -1.247 1.00 95.81 80 LEU A CA 1
ATOM 634 C C . LEU A 1 80 ? 4.229 2.856 0.136 1.00 95.81 80 LEU A C 1
ATOM 636 O O . LEU A 1 80 ? 3.613 2.516 1.144 1.00 95.81 80 LEU A O 1
ATOM 640 N N . LYS A 1 81 ? 5.301 3.635 0.182 1.00 92.88 81 LYS A N 1
ATOM 641 C CA . LYS A 1 81 ? 5.821 4.289 1.383 1.00 92.88 81 LYS A CA 1
ATOM 642 C C . LYS A 1 81 ? 5.803 5.797 1.141 1.00 92.88 81 LYS A C 1
ATOM 644 O O . LYS A 1 81 ? 5.931 6.247 0.005 1.00 92.88 81 LYS A O 1
ATOM 649 N N . ARG A 1 82 ? 5.629 6.584 2.202 1.00 89.94 82 ARG A N 1
ATOM 650 C CA . ARG A 1 82 ? 5.845 8.034 2.164 1.00 89.94 82 ARG A CA 1
ATOM 651 C C . ARG A 1 82 ? 7.066 8.376 3.001 1.00 89.94 82 ARG A C 1
ATOM 653 O O . ARG A 1 82 ? 7.114 8.034 4.187 1.00 89.94 82 ARG A O 1
ATOM 660 N N . ASP A 1 83 ? 8.038 9.027 2.375 1.00 86.25 83 ASP A N 1
ATOM 661 C CA . ASP A 1 83 ? 9.225 9.522 3.057 1.00 86.25 83 ASP A CA 1
ATOM 662 C C . ASP A 1 83 ? 8.839 10.600 4.080 1.00 86.25 83 ASP A C 1
ATOM 664 O O . ASP A 1 83 ? 8.001 11.463 3.816 1.00 86.25 83 ASP A O 1
ATOM 668 N N . GLN A 1 84 ? 9.446 10.552 5.264 1.00 80.88 84 GLN A N 1
ATOM 669 C CA . GLN A 1 84 ? 9.105 11.463 6.356 1.00 80.88 84 GLN A CA 1
ATOM 670 C C . GLN A 1 84 ? 9.649 12.879 6.137 1.00 80.88 84 GLN A C 1
ATOM 672 O O . GLN A 1 84 ? 9.073 13.828 6.664 1.00 80.88 84 GLN A O 1
ATOM 677 N N . THR A 1 85 ? 10.752 13.026 5.397 1.00 83.62 85 THR A N 1
ATOM 678 C CA . THR A 1 85 ? 11.453 14.311 5.247 1.00 83.62 85 THR A CA 1
ATOM 679 C C . THR A 1 85 ? 10.920 15.110 4.066 1.00 83.62 85 THR A C 1
ATOM 681 O O . THR A 1 85 ? 10.688 16.312 4.163 1.00 83.62 85 THR A O 1
ATOM 684 N N . THR A 1 86 ? 10.746 14.443 2.932 1.00 86.12 86 THR A N 1
ATOM 685 C CA . THR A 1 86 ? 10.331 15.045 1.665 1.00 86.12 86 THR A CA 1
ATOM 686 C C . THR A 1 86 ? 8.825 14.961 1.435 1.00 86.12 86 THR A C 1
ATOM 688 O O . THR A 1 86 ? 8.331 15.611 0.517 1.00 86.12 86 THR A O 1
ATOM 691 N N . GLU A 1 87 ? 8.111 14.154 2.232 1.00 86.44 87 GLU A N 1
ATOM 692 C CA . GLU A 1 87 ? 6.689 13.810 2.066 1.00 86.44 87 GLU A CA 1
ATOM 693 C C . GLU A 1 87 ? 6.349 13.208 0.697 1.00 86.44 87 GLU A C 1
ATOM 695 O O . GLU A 1 87 ? 5.186 13.142 0.290 1.00 86.44 87 GLU A O 1
ATOM 700 N N . LYS A 1 88 ? 7.366 12.731 -0.024 1.00 89.81 88 LYS A N 1
ATOM 701 C CA . LYS A 1 88 ? 7.184 12.117 -1.329 1.00 89.81 88 LYS A CA 1
ATOM 702 C C . LYS A 1 88 ? 6.919 10.635 -1.205 1.00 89.81 88 LYS A C 1
ATOM 704 O O . LYS A 1 88 ? 7.367 9.962 -0.280 1.00 89.81 88 LYS A O 1
ATOM 709 N N . ASN A 1 89 ? 6.171 10.145 -2.177 1.00 93.00 89 ASN A N 1
ATOM 710 C CA . ASN A 1 89 ? 5.909 8.731 -2.310 1.00 93.00 89 ASN A CA 1
ATOM 711 C C . ASN A 1 89 ? 7.171 8.008 -2.798 1.00 93.00 89 ASN A C 1
ATOM 713 O O . ASN A 1 89 ? 7.958 8.548 -3.571 1.00 93.00 89 ASN A O 1
ATOM 717 N N . GLU A 1 90 ? 7.318 6.768 -2.370 1.00 94.44 90 GLU A N 1
ATOM 718 C CA . GLU A 1 90 ? 8.286 5.798 -2.862 1.00 94.44 90 GLU A CA 1
ATOM 719 C C . GLU A 1 90 ? 7.534 4.491 -3.068 1.00 94.44 90 GLU A C 1
ATOM 721 O O . GLU A 1 90 ? 6.673 4.133 -2.257 1.00 94.44 90 GLU A O 1
ATOM 726 N N . ILE A 1 91 ? 7.831 3.784 -4.152 1.00 97.00 91 ILE A N 1
ATOM 727 C CA . ILE A 1 91 ? 7.228 2.481 -4.411 1.00 97.00 91 ILE A CA 1
ATOM 728 C C . ILE A 1 91 ? 8.289 1.394 -4.425 1.00 97.00 91 ILE A C 1
ATOM 730 O O . ILE A 1 91 ? 9.357 1.570 -5.002 1.00 97.00 91 ILE A O 1
ATOM 734 N N . ASN A 1 92 ? 7.958 0.263 -3.817 1.00 97.62 92 ASN A N 1
ATOM 735 C CA . ASN A 1 92 ? 8.741 -0.961 -3.888 1.00 97.62 92 ASN A CA 1
ATOM 736 C C . ASN A 1 92 ? 7.864 -2.041 -4.528 1.00 97.62 92 ASN A C 1
ATOM 738 O O . ASN A 1 92 ? 6.754 -2.313 -4.068 1.00 97.62 92 ASN A O 1
ATOM 742 N N . ILE A 1 93 ? 8.335 -2.609 -5.631 1.00 98.50 93 ILE A N 1
ATOM 743 C CA . ILE A 1 93 ? 7.640 -3.637 -6.399 1.00 98.50 93 ILE A CA 1
ATOM 744 C C . ILE A 1 93 ? 8.485 -4.899 -6.319 1.00 98.50 93 ILE A C 1
ATOM 746 O O . ILE A 1 93 ? 9.623 -4.909 -6.785 1.00 98.50 93 ILE A O 1
ATOM 750 N N . LYS A 1 94 ? 7.918 -5.974 -5.777 1.00 97.75 94 LYS A N 1
ATOM 751 C CA . LYS A 1 94 ? 8.572 -7.285 -5.767 1.00 97.75 94 LYS A CA 1
ATOM 752 C C . LYS A 1 94 ? 7.866 -8.205 -6.737 1.00 97.75 94 LYS A C 1
ATOM 754 O O . LYS A 1 94 ? 6.644 -8.331 -6.674 1.00 97.75 94 LYS A O 1
ATOM 759 N N . VAL A 1 95 ? 8.639 -8.833 -7.612 1.00 96.88 95 VAL A N 1
ATOM 760 C CA . VAL A 1 95 ? 8.182 -9.833 -8.579 1.00 96.88 95 VAL A CA 1
ATOM 761 C C . VAL A 1 95 ? 9.162 -11.000 -8.516 1.00 96.88 95 VAL A C 1
ATOM 763 O O . VAL A 1 95 ? 10.333 -10.836 -8.852 1.00 96.88 95 VAL A O 1
ATOM 766 N N . GLU A 1 96 ? 8.702 -12.163 -8.051 1.00 89.69 96 GLU A N 1
ATOM 767 C CA . GLU A 1 96 ? 9.566 -13.304 -7.703 1.00 89.69 96 GLU A CA 1
ATOM 768 C C . GLU A 1 96 ? 10.717 -12.897 -6.756 1.00 89.69 96 GLU A C 1
ATOM 770 O O . GLU A 1 96 ? 10.485 -12.487 -5.620 1.00 89.69 96 GLU A O 1
ATOM 775 N N . ASN A 1 97 ? 11.965 -13.014 -7.215 1.00 90.56 97 ASN A N 1
ATOM 776 C CA . ASN A 1 97 ? 13.182 -12.640 -6.503 1.00 90.56 97 ASN A CA 1
ATOM 777 C C . ASN A 1 97 ? 13.743 -11.276 -6.943 1.00 90.56 97 ASN A C 1
ATOM 779 O O . ASN A 1 97 ? 14.881 -10.956 -6.600 1.00 90.56 97 ASN A O 1
ATOM 783 N N . ILE A 1 98 ? 12.982 -10.507 -7.726 1.00 96.25 98 ILE A N 1
ATOM 784 C CA . ILE A 1 98 ? 13.393 -9.205 -8.243 1.00 96.25 98 ILE A CA 1
ATOM 785 C C . ILE A 1 98 ? 12.694 -8.110 -7.446 1.00 96.25 98 ILE A C 1
ATOM 787 O O . ILE A 1 98 ? 11.468 -8.087 -7.332 1.00 96.25 98 ILE A O 1
ATOM 791 N N . ASP A 1 99 ? 13.495 -7.195 -6.920 1.00 97.25 99 ASP A N 1
ATOM 792 C CA . ASP A 1 99 ? 13.064 -6.039 -6.148 1.00 97.25 99 ASP A CA 1
ATOM 793 C C . ASP A 1 99 ? 13.309 -4.766 -6.969 1.00 97.25 99 ASP A C 1
ATOM 795 O O . ASP A 1 99 ? 14.413 -4.547 -7.476 1.00 97.25 99 ASP A O 1
ATOM 799 N N . VAL A 1 100 ? 12.265 -3.963 -7.172 1.00 98.38 100 VAL A N 1
ATOM 800 C CA . VAL A 1 100 ? 12.337 -2.708 -7.923 1.00 98.38 100 VAL A CA 1
ATOM 801 C C . VAL A 1 100 ? 11.849 -1.562 -7.054 1.00 98.38 100 VAL A C 1
ATOM 803 O O . VAL A 1 100 ? 10.659 -1.472 -6.752 1.00 98.38 100 VAL A O 1
ATOM 806 N N . ASP A 1 101 ? 12.750 -0.642 -6.729 1.00 97.88 101 ASP A N 1
ATOM 807 C CA . ASP A 1 101 ? 12.407 0.599 -6.042 1.00 97.88 101 ASP A CA 1
ATOM 808 C C . ASP A 1 101 ? 12.278 1.733 -7.052 1.00 97.88 101 ASP A C 1
ATOM 810 O O . ASP A 1 101 ? 13.171 1.937 -7.878 1.00 97.88 101 ASP A O 1
ATOM 814 N N . MET A 1 102 ? 11.214 2.526 -6.948 1.00 97.69 102 MET A N 1
ATOM 815 C CA . MET A 1 102 ? 11.139 3.830 -7.600 1.00 97.69 102 MET A CA 1
ATOM 816 C C . MET A 1 102 ? 10.923 4.920 -6.555 1.00 97.69 102 MET A C 1
ATOM 818 O O . MET A 1 102 ? 10.018 4.842 -5.725 1.00 97.69 102 MET A O 1
ATOM 822 N N . TYR A 1 103 ? 11.769 5.942 -6.598 1.00 95.25 103 TYR A N 1
ATOM 823 C CA . TYR A 1 103 ? 11.843 6.992 -5.580 1.00 95.25 103 TYR A CA 1
ATOM 824 C C . TYR A 1 103 ? 12.270 8.314 -6.210 1.00 95.25 103 TYR A C 1
ATOM 826 O O . TYR A 1 103 ? 12.651 8.375 -7.381 1.00 95.25 103 TYR A O 1
ATOM 834 N N . HIS A 1 104 ? 12.224 9.394 -5.434 1.00 93.00 104 HIS A N 1
ATOM 835 C CA . HIS A 1 104 ? 12.631 10.711 -5.907 1.00 93.00 104 HIS A CA 1
ATOM 836 C C . HIS A 1 104 ? 14.061 11.057 -5.497 1.00 93.00 104 HIS A C 1
ATOM 838 O O . HIS A 1 104 ? 14.416 11.006 -4.325 1.00 93.00 104 HIS A O 1
ATOM 844 N N . LYS A 1 105 ? 14.857 11.536 -6.454 1.00 91.38 105 LYS A N 1
ATOM 845 C CA . LYS A 1 105 ? 16.176 12.140 -6.223 1.00 91.38 105 LYS A CA 1
ATOM 846 C C . LYS A 1 105 ? 16.204 13.480 -6.946 1.00 91.38 105 LYS A C 1
ATOM 848 O O . LYS A 1 105 ? 16.042 13.527 -8.160 1.00 91.38 105 LYS A O 1
ATOM 853 N N . ASN A 1 106 ? 16.337 14.583 -6.208 1.00 88.62 106 ASN A N 1
ATOM 854 C CA . ASN A 1 106 ? 16.310 15.947 -6.766 1.00 88.62 106 ASN A CA 1
ATOM 855 C C . ASN A 1 106 ? 15.081 16.231 -7.659 1.00 88.62 106 ASN A C 1
ATOM 857 O O . ASN A 1 106 ? 15.208 16.792 -8.741 1.00 88.62 106 ASN A O 1
ATOM 861 N N . ASN A 1 107 ? 13.887 15.823 -7.213 1.00 86.38 107 ASN A N 1
ATOM 862 C CA . ASN A 1 107 ? 12.613 15.919 -7.953 1.00 86.38 107 ASN A CA 1
ATOM 863 C C . ASN A 1 107 ? 12.494 15.049 -9.216 1.00 86.38 107 ASN A C 1
ATOM 865 O O . ASN A 1 107 ? 11.442 15.074 -9.849 1.00 86.38 107 ASN A O 1
ATOM 869 N N . VAL A 1 108 ? 13.498 14.240 -9.545 1.00 91.31 108 VAL A N 1
ATOM 870 C CA . VAL A 1 108 ? 13.448 13.281 -10.652 1.00 91.31 108 VAL A CA 1
ATOM 871 C C . VAL A 1 108 ? 13.104 11.898 -10.105 1.00 91.31 108 VAL A C 1
ATOM 873 O O . VAL A 1 108 ? 13.558 11.534 -9.019 1.00 91.31 108 VAL A O 1
ATOM 876 N N . VAL A 1 109 ? 12.266 11.146 -10.821 1.00 94.81 109 VAL A N 1
ATOM 877 C CA . VAL A 1 109 ? 11.986 9.744 -10.490 1.00 94.81 109 VAL A CA 1
ATOM 878 C C . VAL A 1 109 ? 13.186 8.902 -10.907 1.00 94.81 109 VAL A C 1
ATOM 880 O O . VAL A 1 109 ? 13.589 8.930 -12.065 1.00 94.81 109 VAL A O 1
ATOM 883 N N . MET A 1 110 ? 13.741 8.158 -9.962 1.00 95.88 110 MET A N 1
ATOM 884 C CA . MET A 1 110 ? 14.831 7.211 -10.168 1.00 95.88 110 MET A CA 1
ATOM 885 C C . MET A 1 110 ? 14.312 5.791 -9.989 1.00 95.88 110 MET A C 1
ATOM 887 O O . MET A 1 110 ? 13.284 5.583 -9.344 1.00 95.88 110 MET A O 1
ATOM 891 N N . VAL A 1 111 ? 15.047 4.816 -10.521 1.00 97.88 111 VAL A N 1
ATOM 892 C CA . VAL A 1 111 ? 14.728 3.398 -10.367 1.00 97.88 111 VAL A CA 1
ATOM 893 C C . VAL A 1 111 ? 15.963 2.602 -9.952 1.00 97.88 111 VAL A C 1
ATOM 895 O O . VAL A 1 111 ? 17.058 2.803 -10.482 1.00 97.88 111 VAL A O 1
ATOM 898 N N . LYS A 1 112 ? 15.783 1.690 -8.998 1.00 98.00 112 LYS A N 1
ATOM 899 C CA . LYS A 1 112 ? 16.751 0.653 -8.634 1.00 98.00 112 LYS A CA 1
ATOM 900 C C . LYS A 1 112 ? 16.172 -0.713 -8.945 1.00 98.00 112 LYS A C 1
ATOM 902 O O . LYS A 1 112 ? 14.984 -0.932 -8.750 1.00 98.00 112 LYS A O 1
ATOM 907 N N . VAL A 1 113 ? 17.023 -1.630 -9.387 1.00 97.81 113 VAL A N 1
ATOM 908 C CA . VAL A 1 113 ? 16.687 -3.046 -9.549 1.00 97.81 113 VAL A CA 1
ATOM 909 C C . VAL A 1 113 ? 17.675 -3.851 -8.716 1.00 97.81 113 VAL A C 1
ATOM 911 O O . VAL A 1 113 ? 18.884 -3.741 -8.917 1.00 97.81 113 VAL A O 1
ATOM 914 N N . ASN A 1 114 ? 17.176 -4.625 -7.754 1.00 96.50 114 ASN A N 1
ATOM 915 C CA . ASN A 1 114 ? 17.967 -5.385 -6.783 1.00 96.50 114 ASN A CA 1
ATOM 916 C C . ASN A 1 114 ? 19.037 -4.519 -6.087 1.00 96.50 114 ASN A C 1
ATOM 918 O O . ASN A 1 114 ? 20.198 -4.909 -5.961 1.00 96.50 114 ASN A O 1
ATOM 922 N N . GLY A 1 115 ? 18.655 -3.300 -5.693 1.00 96.38 115 GLY A N 1
ATOM 923 C CA . GLY A 1 115 ? 19.533 -2.317 -5.048 1.00 96.38 115 GLY A CA 1
ATOM 924 C C . GLY A 1 115 ? 20.468 -1.535 -5.984 1.00 96.38 115 GLY A C 1
ATOM 925 O O . GLY A 1 115 ? 21.031 -0.525 -5.556 1.00 96.38 115 GLY A O 1
ATOM 926 N N . ALA A 1 116 ? 20.613 -1.929 -7.255 1.00 96.94 116 ALA A N 1
ATOM 927 C CA . ALA A 1 116 ? 21.440 -1.222 -8.232 1.00 96.94 116 ALA A CA 1
ATOM 928 C C . ALA A 1 116 ? 20.639 -0.121 -8.949 1.00 96.94 116 ALA A C 1
ATOM 930 O O . ALA A 1 116 ? 19.634 -0.407 -9.597 1.00 96.94 116 ALA A O 1
ATOM 931 N N . GLU A 1 117 ? 21.080 1.138 -8.841 1.00 97.56 117 GLU A N 1
ATOM 932 C CA . GLU A 1 117 ? 20.450 2.281 -9.528 1.00 97.56 117 GLU A CA 1
ATOM 933 C C . GLU A 1 117 ? 20.655 2.131 -11.043 1.00 97.56 117 GLU A C 1
ATOM 935 O O . GLU A 1 117 ? 21.789 1.981 -11.502 1.00 97.56 117 GLU A O 1
ATOM 940 N N . ILE A 1 118 ? 19.566 2.157 -11.816 1.00 97.00 118 ILE A N 1
ATOM 941 C CA . ILE A 1 118 ? 19.619 2.143 -13.280 1.00 97.00 118 ILE A CA 1
ATOM 942 C C . ILE A 1 118 ? 19.615 3.599 -13.757 1.00 97.00 118 ILE A C 1
ATOM 944 O O . ILE A 1 118 ? 18.636 4.313 -13.520 1.00 97.00 118 ILE A O 1
ATOM 948 N N . PRO A 1 119 ? 20.686 4.070 -14.420 1.00 94.94 119 PRO A N 1
ATOM 949 C CA . PRO A 1 119 ? 20.712 5.409 -14.993 1.00 94.94 119 PRO A CA 1
ATOM 950 C C . PRO A 1 119 ? 19.560 5.609 -15.984 1.00 94.94 119 PRO A C 1
ATOM 952 O O . PRO A 1 119 ? 19.267 4.717 -16.777 1.00 94.94 119 PRO A O 1
ATOM 955 N N . LEU A 1 120 ? 18.924 6.782 -15.975 1.00 92.75 120 LEU A N 1
ATOM 956 C CA . LEU A 1 120 ? 17.772 7.065 -16.847 1.00 92.75 120 LEU A CA 1
ATOM 957 C C . LEU A 1 120 ? 18.116 6.939 -18.339 1.00 92.75 120 LEU A C 1
ATOM 959 O O . LEU A 1 120 ? 17.353 6.375 -19.112 1.00 92.75 120 LEU A O 1
ATOM 963 N N . ASN A 1 121 ? 19.331 7.332 -18.732 1.00 94.31 121 ASN A N 1
ATOM 964 C CA . ASN A 1 121 ? 19.847 7.148 -20.092 1.00 94.31 121 ASN A CA 1
ATOM 965 C C . ASN A 1 121 ? 20.044 5.674 -20.504 1.00 94.31 121 ASN A C 1
ATOM 967 O O . ASN A 1 121 ? 20.293 5.410 -21.678 1.00 94.31 121 ASN A O 1
ATOM 971 N N . ASN A 1 122 ? 19.936 4.733 -19.562 1.00 95.06 122 ASN A N 1
ATOM 972 C CA . ASN A 1 122 ? 19.961 3.294 -19.817 1.00 95.06 122 ASN A CA 1
ATOM 973 C C . ASN A 1 122 ? 18.548 2.680 -19.854 1.00 95.06 122 ASN A C 1
ATOM 975 O O . ASN A 1 122 ? 18.422 1.457 -19.922 1.00 95.06 122 ASN A O 1
ATOM 979 N N . LEU A 1 123 ? 17.485 3.492 -19.802 1.00 95.19 123 LEU A N 1
ATOM 980 C CA . LEU A 1 123 ? 16.124 3.045 -20.084 1.00 95.19 123 LEU A CA 1
ATOM 981 C C . LEU A 1 123 ? 15.856 3.064 -21.607 1.00 95.19 123 LEU A C 1
ATOM 983 O O . LEU A 1 123 ? 16.341 3.955 -22.306 1.00 95.19 123 LEU A O 1
ATOM 987 N N . PRO A 1 124 ? 15.072 2.111 -22.151 1.00 96.31 124 PRO A N 1
ATOM 988 C CA . PRO A 1 124 ? 14.351 1.061 -21.440 1.00 96.31 124 PRO A CA 1
ATOM 989 C C . PRO A 1 124 ? 15.263 -0.068 -20.939 1.00 96.31 124 PRO A C 1
ATOM 991 O O . PRO A 1 124 ? 16.160 -0.530 -21.638 1.00 96.31 124 PRO A O 1
ATOM 994 N N . TYR A 1 125 ? 14.982 -0.546 -19.732 1.00 95.75 125 TYR A N 1
ATOM 995 C CA . TYR A 1 125 ? 15.666 -1.667 -19.104 1.00 95.75 125 TYR A CA 1
ATOM 996 C C . TYR A 1 125 ? 14.848 -2.950 -19.267 1.00 95.75 125 TYR A C 1
ATOM 998 O O . TYR A 1 125 ? 13.653 -2.980 -18.972 1.00 95.75 125 TYR A O 1
ATOM 1006 N N . GLN A 1 126 ? 15.509 -4.025 -19.692 1.00 95.25 126 GLN A N 1
ATOM 1007 C CA . GLN A 1 126 ? 14.947 -5.370 -19.742 1.00 95.25 126 GLN A CA 1
ATOM 1008 C C . GLN A 1 126 ? 15.712 -6.258 -18.762 1.00 95.25 126 GLN A C 1
ATOM 1010 O O . GLN A 1 126 ? 16.920 -6.449 -18.911 1.00 95.25 126 GLN A O 1
ATOM 1015 N N . HIS A 1 127 ? 15.018 -6.829 -17.779 1.00 94.00 127 HIS A N 1
ATOM 1016 C CA . HIS A 1 127 ? 15.659 -7.748 -16.843 1.00 94.00 127 HIS A CA 1
ATOM 1017 C C . HIS A 1 127 ? 16.071 -9.050 -17.564 1.00 94.00 127 HIS A C 1
ATOM 1019 O O . HIS A 1 127 ? 15.292 -9.543 -18.389 1.00 94.00 127 HIS A O 1
ATOM 1025 N N . PRO A 1 128 ? 17.236 -9.660 -17.250 1.00 91.38 128 PRO A N 1
ATOM 1026 C CA . PRO A 1 128 ? 17.710 -10.887 -17.905 1.00 91.38 128 PRO A CA 1
ATOM 1027 C C . PRO A 1 128 ? 16.748 -12.080 -17.846 1.00 91.38 128 PRO A C 1
ATOM 1029 O O . PRO A 1 128 ? 16.741 -12.898 -18.761 1.00 91.38 128 PRO A O 1
ATOM 1032 N N . SER A 1 129 ? 15.897 -12.163 -16.815 1.00 87.38 129 SER A N 1
ATOM 1033 C CA . SER A 1 129 ? 14.834 -13.185 -16.736 1.00 87.38 129 SER A CA 1
ATOM 1034 C C . SER A 1 129 ? 13.776 -13.046 -17.835 1.00 87.38 129 SER A C 1
ATOM 1036 O O . SER A 1 129 ? 12.996 -13.962 -18.063 1.00 87.38 129 SER A O 1
ATOM 1038 N N . GLY A 1 130 ? 13.720 -11.900 -18.517 1.00 80.81 130 GLY A N 1
ATOM 1039 C CA . GLY A 1 130 ? 12.747 -11.621 -19.561 1.00 80.81 130 GLY A CA 1
ATOM 1040 C C . GLY A 1 130 ? 11.392 -11.131 -19.059 1.00 80.81 130 GLY A C 1
ATOM 1041 O O . GLY A 1 130 ? 10.614 -10.672 -19.885 1.00 80.81 130 GLY A O 1
ATOM 1042 N N . ASN A 1 131 ? 11.121 -11.186 -17.756 1.00 84.69 131 ASN A N 1
ATOM 1043 C CA . ASN A 1 131 ? 9.782 -10.951 -17.210 1.00 84.69 131 ASN A CA 1
ATOM 1044 C C . ASN A 1 131 ? 9.504 -9.494 -16.829 1.00 84.69 131 ASN A C 1
ATOM 1046 O O . ASN A 1 131 ? 8.347 -9.118 -16.692 1.00 84.69 131 ASN A O 1
ATOM 1050 N N . ILE A 1 132 ? 10.546 -8.675 -16.663 1.00 94.19 132 ILE A N 1
ATOM 1051 C CA . ILE A 1 132 ? 10.416 -7.279 -16.235 1.00 94.19 132 ILE A CA 1
ATOM 1052 C C . ILE A 1 132 ? 10.969 -6.352 -17.307 1.00 94.19 132 ILE A C 1
ATOM 1054 O O . ILE A 1 132 ? 12.129 -6.475 -17.711 1.00 94.19 132 ILE A O 1
ATOM 1058 N N . HIS A 1 133 ? 10.138 -5.397 -17.713 1.00 95.88 133 HIS A N 1
ATOM 1059 C CA . HIS A 1 133 ? 10.503 -4.305 -18.605 1.00 95.88 133 HIS A CA 1
ATOM 1060 C C . HIS A 1 133 ? 10.221 -2.967 -17.923 1.00 95.88 133 HIS A C 1
ATOM 1062 O O . HIS A 1 133 ? 9.137 -2.770 -17.378 1.00 95.88 133 HIS A O 1
ATOM 1068 N N . ILE A 1 134 ? 11.177 -2.043 -17.950 1.00 97.75 134 ILE A N 1
ATOM 1069 C CA . ILE A 1 134 ? 11.071 -0.728 -17.310 1.00 97.75 134 ILE A CA 1
ATOM 1070 C C . ILE A 1 134 ? 11.398 0.340 -18.343 1.00 97.75 134 ILE A C 1
ATOM 1072 O O . ILE A 1 134 ? 12.405 0.239 -19.038 1.00 97.75 134 ILE A O 1
ATOM 1076 N N . LYS A 1 135 ? 10.578 1.383 -18.445 1.00 96.12 135 LYS A N 1
ATOM 1077 C CA . LYS A 1 135 ? 10.814 2.487 -19.383 1.00 96.12 135 LYS A CA 1
ATOM 1078 C C . LYS A 1 135 ? 10.296 3.811 -18.850 1.00 96.12 135 LYS A C 1
ATOM 1080 O O . LYS A 1 135 ? 9.383 3.848 -18.025 1.00 96.12 135 LYS A O 1
ATOM 1085 N N . GLU A 1 136 ? 10.828 4.894 -19.394 1.00 96.19 136 GLU A N 1
ATOM 1086 C CA . GLU A 1 136 ? 10.248 6.217 -19.203 1.00 96.19 136 GLU A CA 1
ATOM 1087 C C . GLU A 1 136 ? 8.891 6.316 -19.910 1.00 96.19 136 GLU A C 1
ATOM 1089 O O . GLU A 1 136 ? 8.689 5.799 -21.016 1.00 96.19 136 GLU A O 1
ATOM 1094 N N . LYS A 1 137 ? 7.939 6.978 -19.255 1.00 93.50 137 LYS A N 1
ATOM 1095 C CA . LYS A 1 137 ? 6.616 7.269 -19.804 1.00 93.50 137 LYS A CA 1
ATOM 1096 C C . LYS A 1 137 ? 6.144 8.619 -19.284 1.00 93.50 137 LYS A C 1
ATOM 1098 O O . LYS A 1 137 ? 6.005 8.812 -18.078 1.00 93.50 137 LYS A O 1
ATOM 1103 N N . GLU A 1 138 ? 5.847 9.538 -20.199 1.00 89.06 138 GLU A N 1
ATOM 1104 C CA . GLU A 1 138 ? 5.441 10.908 -19.863 1.00 89.06 138 GLU A CA 1
ATOM 1105 C C . GLU A 1 138 ? 6.459 11.582 -18.922 1.00 89.06 138 GLU A C 1
ATOM 1107 O O . GLU A 1 138 ? 7.580 11.846 -19.340 1.00 89.06 138 GLU A O 1
ATOM 1112 N N . LYS A 1 139 ? 6.086 11.858 -17.665 1.00 89.75 139 LYS A N 1
ATOM 1113 C CA . LYS A 1 139 ? 6.950 12.461 -16.632 1.00 89.75 139 LYS A CA 1
ATOM 1114 C C . LYS A 1 139 ? 7.403 11.463 -15.556 1.00 89.75 139 LYS A C 1
ATOM 1116 O O . LYS A 1 139 ? 7.823 11.872 -14.476 1.00 89.75 139 LYS A O 1
ATOM 1121 N N . GLY A 1 140 ? 7.244 10.168 -15.809 1.00 95.12 140 GLY A N 1
ATOM 1122 C CA . GLY A 1 140 ? 7.464 9.115 -14.826 1.00 95.12 140 GLY A CA 1
ATOM 1123 C C . GLY A 1 140 ? 8.094 7.863 -15.421 1.00 95.12 140 GLY A C 1
ATOM 1124 O O . GLY A 1 140 ? 8.552 7.846 -16.565 1.00 95.12 140 GLY A O 1
ATOM 1125 N N . ILE A 1 141 ? 8.085 6.794 -14.633 1.00 97.75 141 ILE A N 1
ATOM 1126 C CA . ILE A 1 141 ? 8.621 5.483 -14.998 1.00 97.75 141 ILE A CA 1
ATOM 1127 C C . ILE A 1 141 ? 7.483 4.463 -14.971 1.00 97.75 141 ILE A C 1
ATOM 1129 O O . ILE A 1 141 ? 6.611 4.507 -14.106 1.00 97.75 141 ILE A O 1
ATOM 1133 N N . SER A 1 142 ? 7.469 3.559 -15.950 1.00 97.88 142 SER A N 1
ATOM 1134 C CA . SER A 1 142 ? 6.544 2.424 -16.017 1.00 97.88 142 SER A CA 1
ATOM 1135 C C . SER A 1 142 ? 7.308 1.111 -15.940 1.00 97.88 142 SER A C 1
ATOM 1137 O O . SER A 1 142 ? 8.252 0.914 -16.705 1.00 97.88 142 SER A O 1
ATOM 1139 N N . LEU A 1 143 ? 6.861 0.210 -15.069 1.00 98.12 143 LEU A N 1
ATOM 1140 C CA . LEU A 1 143 ? 7.279 -1.188 -15.007 1.00 98.12 143 LEU A CA 1
ATOM 1141 C C . LEU A 1 143 ? 6.175 -2.093 -15.558 1.00 98.12 143 LEU A C 1
ATOM 1143 O O . LEU A 1 143 ? 4.995 -1.899 -15.272 1.00 98.12 143 LEU A O 1
ATOM 1147 N N . PHE A 1 144 ? 6.570 -3.113 -16.310 1.00 96.75 144 PHE A N 1
ATOM 1148 C CA . PHE A 1 144 ? 5.699 -4.122 -16.903 1.00 96.75 144 PHE A CA 1
ATOM 1149 C C . PHE A 1 144 ? 6.162 -5.515 -16.470 1.00 96.75 144 PHE A C 1
ATOM 1151 O O . PHE A 1 144 ? 7.352 -5.811 -16.589 1.00 96.75 144 PHE A O 1
ATOM 1158 N N . ALA A 1 145 ? 5.232 -6.352 -15.997 1.00 96.06 145 ALA A N 1
ATOM 1159 C CA . ALA A 1 145 ? 5.487 -7.745 -15.621 1.00 96.06 145 ALA A CA 1
ATOM 1160 C C . ALA A 1 145 ? 4.240 -8.617 -15.864 1.00 96.06 145 ALA A C 1
ATOM 1162 O O . ALA A 1 145 ? 3.593 -9.113 -14.938 1.00 96.06 145 ALA A O 1
ATOM 1163 N N . HIS A 1 146 ? 3.858 -8.760 -17.138 1.00 91.62 146 HIS A N 1
ATOM 1164 C CA . HIS A 1 146 ? 2.591 -9.381 -17.552 1.00 91.62 146 HIS A CA 1
ATOM 1165 C C . HIS A 1 146 ? 2.460 -10.843 -17.153 1.00 91.62 146 HIS A C 1
ATOM 1167 O O . HIS A 1 146 ? 1.376 -11.259 -16.744 1.00 91.62 146 HIS A O 1
ATOM 1173 N N . SER A 1 147 ? 3.549 -11.609 -17.255 1.00 91.00 147 SER A N 1
ATOM 1174 C CA . SER A 1 147 ? 3.594 -13.017 -16.844 1.00 91.00 147 SER A CA 1
ATOM 1175 C C . SER A 1 147 ? 3.356 -13.198 -15.341 1.00 91.00 147 SER A C 1
ATOM 1177 O O . SER A 1 147 ? 2.950 -14.277 -14.921 1.00 91.00 147 SER A O 1
ATOM 1179 N N . HIS A 1 148 ? 3.508 -12.131 -14.551 1.00 94.88 148 HIS A N 1
ATOM 1180 C CA . HIS A 1 148 ? 3.323 -12.120 -13.099 1.00 94.88 148 HIS A CA 1
ATOM 1181 C C . HIS A 1 148 ? 2.032 -11.457 -12.649 1.00 94.88 148 HIS A C 1
ATOM 1183 O O . HIS A 1 148 ? 1.765 -11.426 -11.457 1.00 94.88 148 HIS A O 1
ATOM 1189 N N . GLY A 1 149 ? 1.218 -10.939 -13.566 1.00 93.94 149 GLY A N 1
ATOM 1190 C CA . GLY A 1 149 ? -0.075 -10.347 -13.223 1.00 93.94 149 GLY A CA 1
ATOM 1191 C C . GLY A 1 149 ? -0.124 -8.821 -13.307 1.00 93.94 149 GLY A C 1
ATOM 1192 O O . GLY A 1 149 ? -1.208 -8.236 -13.250 1.00 93.94 149 GLY A O 1
ATOM 1193 N N . LEU A 1 150 ? 1.022 -8.160 -13.493 1.00 96.19 150 LEU A N 1
ATOM 1194 C CA . LEU A 1 150 ? 1.118 -6.704 -13.585 1.00 96.19 150 LEU A CA 1
ATOM 1195 C C . LEU A 1 150 ? 1.106 -6.254 -15.047 1.00 96.19 150 LEU A C 1
ATOM 1197 O O . LEU A 1 150 ? 2.073 -6.434 -15.786 1.00 96.19 150 LEU A O 1
ATOM 1201 N N . GLN A 1 151 ? 0.013 -5.608 -15.452 1.00 94.88 151 GLN A N 1
ATOM 1202 C CA . GLN A 1 151 ? -0.083 -4.981 -16.768 1.00 94.88 151 GLN A CA 1
ATOM 1203 C C . GLN A 1 151 ? 0.802 -3.734 -16.853 1.00 94.88 151 GLN A C 1
ATOM 1205 O O . GLN A 1 151 ? 1.389 -3.495 -17.902 1.00 94.88 151 GLN A O 1
ATOM 1210 N N . GLU A 1 152 ? 0.841 -2.918 -15.797 1.00 96.50 152 GLU A N 1
ATOM 1211 C CA . GLU A 1 152 ? 1.660 -1.703 -15.698 1.00 96.50 152 GLU A CA 1
ATOM 1212 C C . GLU A 1 152 ? 1.688 -1.215 -14.24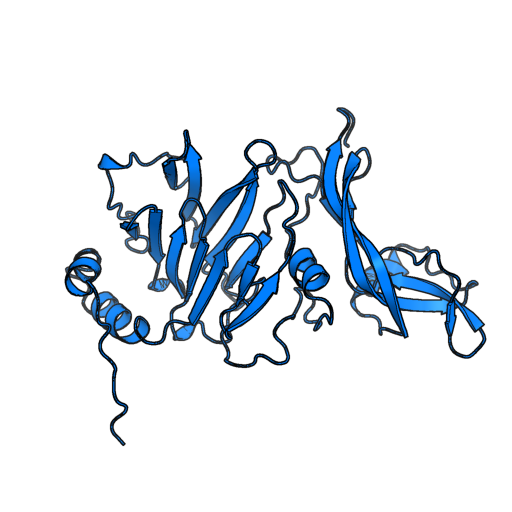1 1.00 96.50 152 GLU A C 1
ATOM 1214 O O . GLU A 1 152 ? 0.635 -1.075 -13.621 1.00 96.50 152 GLU A O 1
ATOM 1219 N N . VAL A 1 153 ? 2.865 -0.889 -13.711 1.00 98.44 153 VAL A N 1
ATOM 1220 C CA . VAL A 1 153 ? 3.007 -0.040 -12.521 1.00 98.44 153 VAL A CA 1
ATOM 1221 C C . VAL A 1 153 ? 3.661 1.259 -12.959 1.00 98.44 153 VAL A C 1
ATOM 1223 O O . VAL A 1 153 ? 4.809 1.256 -13.397 1.00 98.44 153 VAL A O 1
ATOM 1226 N N . TYR A 1 154 ? 2.920 2.359 -12.883 1.00 98.25 154 TYR A N 1
ATOM 1227 C CA . TYR A 1 154 ? 3.382 3.687 -13.267 1.00 98.25 154 TYR A CA 1
ATOM 1228 C C . TYR A 1 154 ? 3.604 4.559 -12.036 1.00 98.25 154 TYR A C 1
ATOM 1230 O O . TYR A 1 154 ? 2.744 4.628 -11.153 1.00 98.25 154 TYR A O 1
ATOM 1238 N N . PHE A 1 155 ? 4.737 5.254 -12.014 1.00 98.06 155 PHE A N 1
ATOM 1239 C CA . PHE A 1 155 ? 5.124 6.138 -10.929 1.00 98.06 155 PHE A CA 1
ATOM 1240 C C . PHE A 1 155 ? 5.658 7.474 -11.439 1.00 98.06 155 PHE A C 1
ATOM 1242 O O . PHE A 1 155 ? 6.494 7.532 -12.339 1.00 98.06 155 PHE A O 1
ATOM 1249 N N . SER A 1 156 ? 5.167 8.554 -10.840 1.00 95.50 156 SER A N 1
ATOM 1250 C CA . SER A 1 156 ? 5.502 9.945 -11.150 1.00 95.50 156 SER A CA 1
ATOM 1251 C C . SER A 1 156 ? 5.466 10.792 -9.873 1.00 95.50 156 SER A C 1
ATOM 1253 O O . SER A 1 156 ? 5.171 10.280 -8.796 1.00 95.50 156 SER A O 1
ATOM 1255 N N . SER A 1 157 ? 5.734 12.095 -9.9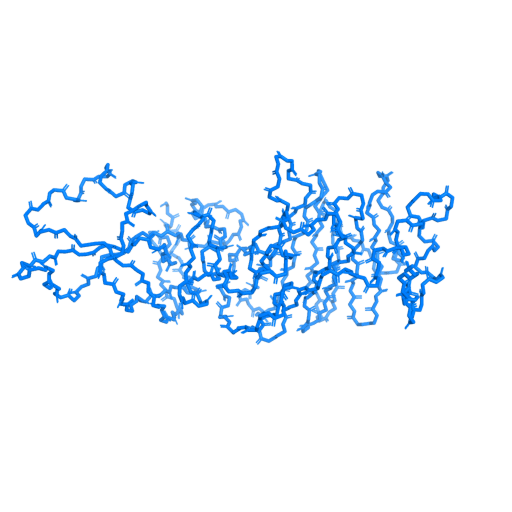88 1.00 89.69 157 SER A N 1
ATOM 1256 C CA . SER A 1 157 ? 5.714 13.050 -8.867 1.00 89.69 157 SER A CA 1
ATOM 1257 C C . SER A 1 157 ? 4.436 13.063 -8.034 1.00 89.69 157 SER A C 1
ATOM 1259 O O . SER A 1 157 ? 4.486 13.345 -6.841 1.00 89.69 157 SER A O 1
ATOM 1261 N N . ASP A 1 158 ? 3.297 12.820 -8.665 1.00 87.75 158 ASP A N 1
ATOM 1262 C CA . ASP A 1 158 ? 1.971 13.090 -8.113 1.00 87.75 158 ASP A CA 1
ATOM 1263 C C . ASP A 1 158 ? 1.003 11.918 -8.296 1.00 87.75 158 ASP A C 1
ATOM 1265 O O . ASP A 1 158 ? -0.079 11.911 -7.705 1.00 87.75 158 ASP A O 1
ATOM 1269 N N . LYS A 1 159 ? 1.395 10.909 -9.082 1.00 94.44 159 LYS A N 1
ATOM 1270 C CA . LYS A 1 159 ? 0.545 9.772 -9.422 1.00 94.44 159 LYS A CA 1
ATOM 1271 C C . LYS A 1 159 ? 1.292 8.449 -9.313 1.00 94.44 159 LYS A C 1
ATOM 1273 O O . LYS A 1 159 ? 2.325 8.248 -9.954 1.00 94.44 159 LYS A O 1
ATOM 1278 N N . VAL A 1 160 ? 0.689 7.531 -8.563 1.00 97.12 160 VAL A N 1
ATOM 1279 C CA . VAL A 1 160 ? 0.965 6.090 -8.613 1.00 97.12 160 VAL A CA 1
ATOM 1280 C C . VAL A 1 160 ? -0.213 5.428 -9.315 1.00 97.12 160 VAL A C 1
ATOM 1282 O O . VAL A 1 160 ? -1.366 5.766 -9.039 1.00 97.12 160 VAL A O 1
ATOM 1285 N N . GLN A 1 161 ? 0.046 4.487 -10.211 1.00 97.75 161 GLN A N 1
ATOM 1286 C CA . GLN A 1 161 ? -0.999 3.723 -10.878 1.00 97.75 161 GLN A CA 1
ATOM 1287 C C . GLN A 1 161 ? -0.583 2.263 -10.992 1.00 97.75 161 GLN A C 1
ATOM 1289 O O . GLN A 1 161 ? 0.525 1.963 -11.423 1.00 97.75 161 GLN A O 1
ATOM 1294 N N . VAL A 1 162 ? -1.490 1.362 -10.636 1.00 98.44 162 VAL A N 1
ATOM 1295 C CA . VAL A 1 162 ? -1.318 -0.082 -10.781 1.00 98.44 162 VAL A CA 1
ATOM 1296 C C . VAL A 1 162 ? -2.393 -0.572 -11.732 1.00 98.44 162 VAL A C 1
ATOM 1298 O O . VAL A 1 162 ? -3.576 -0.318 -11.522 1.00 98.44 162 VAL A O 1
ATOM 1301 N N . ARG A 1 163 ? -1.990 -1.277 -12.783 1.00 97.38 163 ARG A N 1
ATOM 1302 C CA . ARG A 1 163 ? -2.885 -2.019 -13.662 1.00 97.38 163 ARG A CA 1
ATOM 1303 C C . ARG A 1 163 ? -2.546 -3.490 -13.589 1.00 97.38 163 ARG A C 1
ATOM 1305 O O . ARG A 1 163 ? -1.379 -3.863 -13.714 1.00 97.38 163 ARG A O 1
ATOM 1312 N N . VAL A 1 164 ? -3.572 -4.316 -13.455 1.00 95.94 164 VAL A N 1
ATOM 1313 C CA . VAL A 1 164 ? -3.429 -5.773 -13.462 1.00 95.94 164 VAL A CA 1
ATOM 1314 C C . VAL A 1 164 ? -4.002 -6.361 -14.740 1.00 95.94 164 VAL A C 1
ATOM 1316 O O . VAL A 1 164 ? -4.937 -5.818 -15.331 1.00 95.94 164 VAL A O 1
ATOM 1319 N N . VAL A 1 165 ? -3.401 -7.457 -15.187 1.00 93.44 165 VAL A N 1
ATOM 1320 C CA . VAL A 1 165 ? -3.892 -8.232 -16.333 1.00 93.44 165 VAL A CA 1
ATOM 1321 C C . VAL A 1 165 ? -5.232 -8.894 -16.001 1.00 93.44 165 VAL A C 1
ATOM 1323 O O . VAL A 1 165 ? -5.552 -9.132 -14.837 1.00 93.44 165 VAL A O 1
ATOM 1326 N N . ASP A 1 166 ? -6.021 -9.234 -17.019 1.00 89.19 166 ASP A N 1
ATOM 1327 C CA . ASP A 1 166 ? -7.389 -9.726 -16.808 1.00 89.19 166 ASP A CA 1
ATOM 1328 C C . ASP A 1 166 ? -7.475 -11.017 -15.995 1.00 89.19 166 ASP A C 1
ATOM 1330 O O . ASP A 1 166 ? -8.408 -11.184 -15.210 1.00 89.19 166 ASP A O 1
ATOM 1334 N N . TRP A 1 167 ? -6.494 -11.913 -16.135 1.00 90.06 167 TRP A N 1
ATOM 1335 C CA . TRP A 1 167 ? -6.477 -13.160 -15.375 1.00 90.06 167 TRP A CA 1
ATOM 1336 C C . TRP A 1 167 ? -6.188 -12.955 -13.884 1.00 90.06 167 TRP A C 1
ATOM 1338 O O . TRP A 1 167 ? -6.367 -13.903 -13.136 1.00 90.06 167 TRP A O 1
ATOM 1348 N N . MET A 1 168 ? -5.818 -11.746 -13.435 1.00 93.75 168 MET A N 1
ATOM 1349 C CA . MET A 1 168 ? -5.699 -11.388 -12.012 1.00 93.75 168 MET A CA 1
ATOM 1350 C C . MET A 1 168 ? -6.983 -10.796 -11.413 1.00 93.75 168 MET A C 1
ATOM 1352 O O . MET A 1 168 ? -7.034 -10.516 -10.213 1.00 93.75 168 MET A O 1
ATOM 1356 N N . ARG A 1 169 ? -8.045 -10.600 -12.205 1.00 91.31 169 ARG A N 1
ATOM 1357 C CA . ARG A 1 169 ? -9.331 -10.127 -11.675 1.00 91.31 169 ARG A CA 1
ATOM 1358 C C . ARG A 1 169 ? -9.870 -11.099 -10.624 1.00 91.31 169 ARG A C 1
ATOM 1360 O O . ARG A 1 169 ? -9.897 -12.310 -10.827 1.00 91.31 169 ARG A O 1
ATOM 1367 N N . GLY A 1 170 ? -10.298 -10.556 -9.489 1.00 92.81 170 GLY A N 1
ATOM 1368 C CA . GLY A 1 170 ? -10.767 -11.314 -8.327 1.00 92.81 170 GLY A CA 1
ATOM 1369 C C . GLY A 1 170 ? -9.657 -11.918 -7.458 1.00 92.81 170 GLY A C 1
ATOM 1370 O O . GLY A 1 170 ? -9.972 -12.443 -6.393 1.00 92.81 170 GLY A O 1
ATOM 1371 N N . GLN A 1 171 ? -8.390 -11.841 -7.880 1.00 95.56 171 GLN A N 1
ATOM 1372 C CA . GLN A 1 171 ? -7.256 -12.536 -7.252 1.00 95.56 171 GLN A CA 1
ATOM 1373 C C . GLN A 1 171 ? -6.265 -11.594 -6.557 1.00 95.56 171 GLN A C 1
ATOM 1375 O O . GLN A 1 171 ? -5.284 -12.048 -5.972 1.00 95.56 171 GLN A O 1
ATOM 1380 N N . THR A 1 172 ? -6.510 -10.285 -6.597 1.00 96.31 172 THR A N 1
ATOM 1381 C CA . THR A 1 172 ? -5.679 -9.299 -5.901 1.00 96.31 172 THR A CA 1
ATOM 1382 C C . THR A 1 172 ? -6.206 -8.997 -4.503 1.00 96.31 172 THR A C 1
ATOM 1384 O O . THR A 1 172 ? -7.393 -9.151 -4.220 1.00 96.31 172 THR A O 1
ATOM 1387 N N . CYS A 1 173 ? -5.345 -8.503 -3.623 1.00 96.62 173 CYS A N 1
ATOM 1388 C CA . CYS A 1 173 ? -5.754 -7.838 -2.386 1.00 96.62 173 CYS A CA 1
ATOM 1389 C C . CYS A 1 173 ? -4.781 -6.702 -2.031 1.00 96.62 173 CYS A C 1
ATOM 1391 O O . CYS A 1 173 ? -3.750 -6.543 -2.683 1.00 96.62 173 CYS A O 1
ATOM 1393 N N . GLY A 1 174 ? -5.144 -5.853 -1.068 1.00 97.06 174 GLY A N 1
ATOM 1394 C CA . GLY A 1 174 ? -4.501 -4.557 -0.821 1.00 97.06 174 GLY A CA 1
ATOM 1395 C C . GLY A 1 174 ? -5.510 -3.410 -0.861 1.00 97.06 174 GLY A C 1
ATOM 1396 O O . GLY A 1 174 ? -6.705 -3.628 -1.084 1.00 97.06 174 GLY A O 1
ATOM 1397 N N . ILE A 1 175 ? -5.042 -2.170 -0.696 1.00 96.75 175 ILE A N 1
ATOM 1398 C CA . ILE A 1 175 ? -5.940 -1.002 -0.721 1.00 96.75 175 ILE A CA 1
ATOM 1399 C C . ILE A 1 175 ? -6.606 -0.767 -2.087 1.00 96.75 175 ILE A C 1
ATOM 1401 O O . ILE A 1 175 ? -7.640 -0.105 -2.156 1.00 96.75 175 ILE A O 1
ATOM 1405 N N . CYS A 1 176 ? -6.048 -1.324 -3.166 1.00 97.00 176 CYS A N 1
ATOM 1406 C CA . CYS A 1 176 ? -6.632 -1.296 -4.507 1.00 97.00 176 CYS A CA 1
ATOM 1407 C C . CYS A 1 176 ? -7.798 -2.282 -4.703 1.00 97.00 176 CYS A C 1
ATOM 1409 O O . CYS A 1 176 ? -8.472 -2.210 -5.732 1.00 97.00 176 CYS A O 1
ATOM 1411 N N . GLY A 1 177 ? -8.054 -3.181 -3.746 1.00 94.88 177 GLY A N 1
ATOM 1412 C CA . GLY A 1 177 ? -9.156 -4.142 -3.795 1.00 94.88 177 GLY A CA 1
ATOM 1413 C C . GLY A 1 177 ? -8.882 -5.377 -4.665 1.00 94.88 177 GLY A C 1
ATOM 1414 O O . GLY A 1 177 ? -7.747 -5.654 -5.060 1.00 94.88 177 GLY A O 1
ATOM 1415 N N . LYS A 1 178 ? -9.945 -6.144 -4.953 1.00 92.69 178 LYS A N 1
ATOM 1416 C CA . LYS A 1 178 ? -9.865 -7.454 -5.634 1.00 92.69 178 LYS A CA 1
ATOM 1417 C C . LYS A 1 178 ? -9.950 -7.410 -7.163 1.00 92.69 178 LYS A C 1
ATOM 1419 O O . LYS A 1 178 ? -9.814 -8.450 -7.792 1.00 92.69 178 LYS A O 1
ATOM 1424 N N . ALA A 1 179 ? -10.265 -6.266 -7.774 1.00 88.69 179 ALA A N 1
ATOM 1425 C CA . ALA A 1 179 ? -10.519 -6.157 -9.223 1.00 88.69 179 ALA A CA 1
ATOM 1426 C C . ALA A 1 179 ? -11.619 -7.102 -9.773 1.00 88.69 179 ALA A C 1
ATOM 1428 O O . ALA A 1 179 ? -11.627 -7.437 -10.955 1.00 88.69 179 ALA A O 1
ATOM 1429 N N . GLY A 1 180 ? -12.534 -7.573 -8.919 1.00 86.25 180 GLY A N 1
ATOM 1430 C CA . GLY A 1 180 ? -13.584 -8.534 -9.286 1.00 86.25 180 GLY A CA 1
ATOM 1431 C C . GLY A 1 180 ? -14.900 -7.914 -9.772 1.00 86.25 180 GLY A C 1
ATOM 1432 O O . GLY A 1 180 ? -15.837 -8.650 -10.057 1.00 86.25 180 GLY A O 1
ATOM 1433 N N . GLY A 1 181 ? -15.011 -6.582 -9.825 1.00 82.00 181 GLY A N 1
ATOM 1434 C CA . GLY A 1 181 ? -16.243 -5.861 -10.177 1.00 82.00 181 GLY A CA 1
ATOM 1435 C C . GLY A 1 181 ? -17.231 -5.644 -9.020 1.00 82.00 181 GLY A C 1
ATOM 1436 O O . GLY A 1 181 ? -18.213 -4.923 -9.187 1.00 82.00 181 GLY A O 1
ATOM 1437 N N . GLU A 1 182 ? -16.979 -6.221 -7.843 1.00 83.50 182 GLU A N 1
ATOM 1438 C CA . GLU A 1 182 ? -17.805 -6.038 -6.643 1.00 83.50 182 GLU A CA 1
ATOM 1439 C C . GLU A 1 182 ? -17.357 -4.808 -5.842 1.00 83.50 182 GLU A C 1
ATOM 1441 O O . GLU A 1 182 ? -16.346 -4.849 -5.149 1.00 83.50 182 GLU A O 1
ATOM 1446 N N . PHE A 1 183 ? -18.133 -3.726 -5.906 1.00 80.56 183 PHE A N 1
ATOM 1447 C CA . PHE A 1 183 ? -17.824 -2.461 -5.230 1.00 80.56 183 PHE A CA 1
ATOM 1448 C C . PHE A 1 183 ? -18.440 -2.333 -3.825 1.00 80.56 183 PHE A C 1
ATOM 1450 O O . PHE A 1 183 ? -18.068 -1.434 -3.067 1.00 80.56 183 PHE A O 1
ATOM 1457 N N . ARG A 1 184 ? -19.420 -3.173 -3.455 1.00 77.06 184 ARG A N 1
ATOM 1458 C CA . ARG A 1 184 ? -20.112 -3.089 -2.153 1.00 77.06 184 ARG A CA 1
ATOM 1459 C C . ARG A 1 184 ? -19.251 -3.598 -1.004 1.00 77.06 184 ARG A C 1
ATOM 1461 O O . ARG A 1 184 ? -19.453 -3.176 0.131 1.00 77.06 184 ARG A O 1
ATOM 1468 N N . GLN A 1 185 ? -18.302 -4.483 -1.295 1.00 82.38 185 GLN A N 1
ATOM 1469 C CA . GLN A 1 185 ? -17.369 -5.064 -0.329 1.00 82.38 185 GLN A CA 1
ATOM 1470 C C . GLN A 1 185 ? -15.925 -4.675 -0.662 1.00 82.38 185 GLN A C 1
ATOM 1472 O O . GLN A 1 185 ? -15.023 -5.501 -0.638 1.00 82.38 185 GLN A O 1
ATOM 1477 N N . GLU A 1 186 ? -15.700 -3.404 -0.994 1.00 88.81 186 GLU A N 1
ATOM 1478 C CA . GLU A 1 186 ? -14.369 -2.941 -1.399 1.00 88.81 186 GLU A CA 1
ATOM 1479 C C . GLU A 1 186 ? -13.368 -2.917 -0.233 1.00 88.81 186 GLU A C 1
ATOM 1481 O O . GLU A 1 186 ? -12.173 -3.129 -0.415 1.00 88.81 186 GLU A O 1
ATOM 1486 N N . TYR A 1 187 ? -13.858 -2.672 0.983 1.00 94.00 187 TYR A N 1
ATOM 1487 C CA . TYR A 1 187 ? -13.037 -2.440 2.172 1.00 94.00 187 TYR A CA 1
ATOM 1488 C C . TYR A 1 187 ? -12.721 -3.725 2.946 1.00 94.00 187 TYR A C 1
ATOM 1490 O O . TYR A 1 187 ? -12.852 -3.768 4.171 1.00 94.00 187 TYR A O 1
ATOM 1498 N N . VAL A 1 188 ? -12.332 -4.779 2.224 1.00 94.06 188 VAL A N 1
ATOM 1499 C CA . VAL A 1 188 ? -11.897 -6.054 2.814 1.00 94.06 188 VAL A CA 1
ATOM 1500 C C . VAL A 1 188 ? -10.484 -5.907 3.371 1.00 94.06 188 VAL A C 1
ATOM 1502 O O . VAL A 1 188 ? -9.542 -5.600 2.644 1.00 94.06 188 VAL A O 1
ATOM 1505 N N . THR A 1 189 ? -10.331 -6.117 4.669 1.00 94.25 189 THR A N 1
ATOM 1506 C CA . THR A 1 189 ? -9.056 -6.055 5.391 1.00 94.25 189 THR A CA 1
ATOM 1507 C C . THR A 1 189 ? -8.301 -7.394 5.301 1.00 94.25 189 THR A C 1
ATOM 1509 O O . THR A 1 189 ? -8.888 -8.396 4.884 1.00 94.25 189 THR A O 1
ATOM 1512 N N . PRO A 1 190 ? -7.016 -7.468 5.704 1.00 93.44 190 PRO A N 1
ATOM 1513 C CA . PRO A 1 190 ? -6.239 -8.715 5.636 1.00 93.44 190 PRO A CA 1
ATOM 1514 C C . PRO A 1 190 ? -6.825 -9.897 6.423 1.00 93.44 190 PRO A C 1
ATOM 1516 O O . PRO A 1 190 ? -6.567 -11.042 6.079 1.00 93.44 190 PRO A O 1
ATOM 1519 N N . ASN A 1 191 ? -7.628 -9.637 7.460 1.00 89.81 191 ASN A N 1
ATOM 1520 C CA . ASN A 1 191 ? -8.366 -10.653 8.223 1.00 89.81 191 ASN A CA 1
ATOM 1521 C C . ASN A 1 191 ? -9.770 -10.942 7.648 1.00 89.81 191 ASN A C 1
ATOM 1523 O O . ASN A 1 191 ? -10.671 -11.322 8.389 1.00 89.81 191 ASN A O 1
ATOM 1527 N N . GLU A 1 192 ? -9.975 -10.679 6.355 1.00 90.75 192 GLU A N 1
ATOM 1528 C CA . GLU A 1 192 ? -11.199 -10.956 5.585 1.00 90.75 192 GLU A CA 1
ATOM 1529 C C . GLU A 1 192 ? -12.466 -10.206 6.036 1.00 90.75 192 GLU A C 1
ATOM 1531 O O . GLU A 1 192 ? -13.558 -10.417 5.503 1.00 90.75 192 GLU A O 1
ATOM 1536 N N . ARG A 1 193 ? -12.341 -9.265 6.975 1.00 91.00 193 ARG A N 1
ATOM 1537 C CA . ARG A 1 193 ? -13.458 -8.450 7.453 1.00 91.00 193 ARG A CA 1
ATOM 1538 C C . ARG A 1 193 ? -13.727 -7.285 6.504 1.00 91.00 193 ARG A C 1
ATOM 1540 O O . ARG A 1 193 ? -12.814 -6.654 5.988 1.00 91.00 193 ARG A O 1
ATOM 1547 N N . VAL A 1 194 ? -14.998 -6.933 6.321 1.00 93.44 194 VAL A N 1
ATOM 1548 C CA . VAL A 1 194 ? -15.375 -5.705 5.604 1.00 93.44 194 VAL A CA 1
ATOM 1549 C C . VAL A 1 194 ? -15.453 -4.547 6.597 1.00 93.44 194 VAL A C 1
ATOM 1551 O O . VAL A 1 194 ? -16.384 -4.471 7.407 1.00 93.44 194 VAL A O 1
ATOM 1554 N N . SER A 1 195 ? -14.482 -3.635 6.541 1.00 93.75 195 SER A N 1
ATOM 1555 C CA . SER A 1 195 ? -14.507 -2.409 7.342 1.00 93.75 195 SER A CA 1
ATOM 1556 C C . SER A 1 195 ? -15.573 -1.440 6.826 1.00 93.75 195 SER A C 1
ATOM 1558 O O . SER A 1 195 ? -15.861 -1.357 5.631 1.00 93.75 195 SER A O 1
ATOM 1560 N N . ARG A 1 196 ? -16.168 -0.668 7.740 1.00 93.00 196 ARG A N 1
ATOM 1561 C CA . ARG A 1 196 ? -17.128 0.398 7.397 1.00 93.00 196 ARG A CA 1
ATOM 1562 C C . ARG A 1 196 ? -16.479 1.774 7.259 1.00 93.00 196 ARG A C 1
ATOM 1564 O O . ARG A 1 196 ? -17.160 2.724 6.883 1.00 93.00 196 ARG A O 1
ATOM 1571 N N . ASN A 1 197 ? -15.188 1.891 7.559 1.00 94.19 197 ASN A N 1
ATOM 1572 C CA . ASN A 1 197 ? -14.444 3.141 7.514 1.00 94.19 197 ASN A CA 1
ATOM 1573 C C . ASN A 1 197 ? -13.244 2.993 6.568 1.00 94.19 197 ASN A C 1
ATOM 1575 O O . ASN A 1 197 ? -12.407 2.112 6.747 1.00 94.19 197 ASN A O 1
ATOM 1579 N N . ALA A 1 198 ? -13.161 3.866 5.563 1.00 94.44 198 ALA A N 1
ATOM 1580 C CA . ALA A 1 198 ? -12.134 3.782 4.526 1.00 94.44 198 ALA A CA 1
ATOM 1581 C C . ALA A 1 198 ? -10.707 3.967 5.076 1.00 94.44 198 ALA A C 1
ATOM 1583 O O . ALA A 1 198 ? -9.787 3.290 4.627 1.00 94.44 198 ALA A O 1
ATOM 1584 N N . THR A 1 199 ? -10.528 4.838 6.072 1.00 94.62 199 THR A N 1
ATOM 1585 C CA . THR A 1 199 ? -9.231 5.080 6.718 1.00 94.62 199 THR A CA 1
ATOM 1586 C C . THR A 1 199 ? -8.790 3.871 7.541 1.00 94.62 199 THR A C 1
ATOM 1588 O O . THR A 1 199 ? -7.658 3.423 7.408 1.00 94.62 199 THR A O 1
ATOM 1591 N N . SER A 1 200 ? -9.691 3.275 8.331 1.00 95.06 200 SER A N 1
ATOM 1592 C CA . SER A 1 200 ? -9.423 2.020 9.054 1.00 95.06 200 SER A CA 1
ATOM 1593 C C . SER A 1 200 ? -9.064 0.883 8.091 1.00 95.06 200 SER A C 1
ATOM 1595 O O . SER A 1 200 ? -8.090 0.168 8.323 1.00 95.06 200 SER A O 1
ATOM 1597 N N . PHE A 1 201 ? -9.796 0.755 6.979 1.00 96.12 201 PHE A N 1
ATOM 1598 C CA . PHE A 1 201 ? -9.462 -0.185 5.910 1.00 96.12 201 PHE A CA 1
ATOM 1599 C C . PHE A 1 201 ? -8.049 0.044 5.373 1.00 96.12 201 PHE A C 1
ATOM 1601 O O . PHE A 1 201 ? -7.249 -0.888 5.366 1.00 96.12 201 PHE A O 1
ATOM 1608 N N . ALA A 1 202 ? -7.709 1.272 4.984 1.00 96.12 202 ALA A N 1
ATOM 1609 C CA . ALA A 1 202 ? -6.381 1.587 4.474 1.00 96.12 202 ALA A CA 1
ATOM 1610 C C . ALA A 1 202 ? -5.289 1.282 5.512 1.00 96.12 202 ALA A C 1
ATOM 1612 O O . ALA A 1 202 ? -4.299 0.624 5.197 1.00 96.12 202 ALA A O 1
ATOM 1613 N N . HIS A 1 203 ? -5.487 1.690 6.767 1.00 95.81 203 HIS A N 1
ATOM 1614 C CA . HIS A 1 203 ? -4.542 1.447 7.857 1.00 95.81 203 HIS A CA 1
ATOM 1615 C C . HIS A 1 203 ? -4.307 -0.047 8.115 1.00 95.81 203 HIS A C 1
ATOM 1617 O O . HIS A 1 203 ? -3.190 -0.432 8.446 1.00 95.81 203 HIS A O 1
ATOM 1623 N N . SER A 1 204 ? -5.316 -0.900 7.912 1.00 95.75 204 SER A N 1
ATOM 1624 C CA . SER A 1 204 ? -5.166 -2.352 8.075 1.00 95.75 204 SER A CA 1
ATOM 1625 C C . SER A 1 204 ? -4.192 -2.993 7.076 1.00 95.75 204 SER A C 1
ATOM 1627 O O . SER A 1 204 ? -3.665 -4.064 7.356 1.00 95.75 204 SER A O 1
ATOM 1629 N N . TRP A 1 205 ? -3.925 -2.334 5.941 1.00 96.75 205 TRP A N 1
ATOM 1630 C CA . TRP A 1 205 ? -2.991 -2.779 4.897 1.00 96.75 205 TRP A CA 1
ATOM 1631 C C . TRP A 1 205 ? -1.569 -2.220 5.061 1.00 96.75 205 TRP A C 1
ATOM 1633 O O . TRP A 1 205 ? -0.742 -2.336 4.155 1.00 96.75 205 TRP A O 1
ATOM 1643 N N . VAL A 1 206 ? -1.274 -1.587 6.195 1.00 95.88 206 VAL A N 1
ATOM 1644 C CA . VAL A 1 206 ? 0.078 -1.138 6.542 1.00 95.88 206 VAL A CA 1
ATOM 1645 C C . VAL A 1 206 ? 0.872 -2.323 7.067 1.00 95.88 206 VAL A C 1
ATOM 1647 O O . VAL A 1 206 ? 0.387 -3.066 7.916 1.00 95.88 206 VAL A O 1
ATOM 1650 N N . LEU A 1 207 ? 2.100 -2.486 6.581 1.00 94.19 207 LEU A N 1
ATOM 1651 C CA . LEU A 1 207 ? 3.033 -3.478 7.093 1.00 94.19 207 LEU A CA 1
ATOM 1652 C C . LEU A 1 207 ? 3.668 -2.934 8.381 1.00 94.19 207 LEU A C 1
ATOM 1654 O O . LEU A 1 207 ? 4.444 -1.975 8.313 1.00 94.19 207 LEU A O 1
ATOM 1658 N N . PRO A 1 208 ? 3.324 -3.493 9.557 1.00 90.88 208 PRO A N 1
ATOM 1659 C CA . PRO A 1 208 ? 3.838 -2.998 10.822 1.00 90.88 208 PRO A CA 1
ATOM 1660 C C . PRO A 1 208 ? 5.311 -3.371 10.996 1.00 90.88 208 PRO A C 1
ATOM 1662 O O . PRO A 1 208 ? 5.770 -4.411 10.520 1.00 90.88 208 PRO A O 1
ATOM 1665 N N . ALA A 1 209 ? 6.029 -2.551 11.753 1.00 87.75 209 ALA A N 1
ATOM 1666 C CA . ALA A 1 209 ? 7.374 -2.867 12.195 1.00 87.75 209 ALA A CA 1
ATOM 1667 C C . ALA A 1 209 ? 7.355 -3.938 13.283 1.00 87.75 209 ALA A C 1
ATOM 1669 O O . ALA A 1 209 ? 6.482 -3.949 14.159 1.00 87.75 209 ALA A O 1
ATOM 1670 N N . LYS A 1 210 ? 8.359 -4.816 13.260 1.00 82.81 210 LYS A N 1
ATOM 1671 C CA . LYS A 1 210 ? 8.537 -5.824 14.317 1.00 82.81 210 LYS A CA 1
ATOM 1672 C C . LYS A 1 210 ? 9.279 -5.263 15.521 1.00 82.81 210 LYS A C 1
ATOM 1674 O O . LYS A 1 210 ? 8.984 -5.630 16.654 1.00 82.81 210 LYS A O 1
ATOM 1679 N N . SER A 1 211 ? 10.263 -4.406 15.271 1.00 83.75 211 SER A N 1
ATOM 1680 C CA . SER A 1 211 ? 11.043 -3.729 16.305 1.00 83.75 211 SER A CA 1
ATOM 1681 C C . SER A 1 211 ? 11.663 -2.454 15.749 1.00 83.75 211 SER A C 1
ATOM 1683 O O . SER A 1 211 ? 11.747 -2.266 14.538 1.00 83.75 211 SER A O 1
ATOM 1685 N N . CYS A 1 212 ? 12.171 -1.604 16.634 1.00 80.50 212 CYS A N 1
ATOM 1686 C CA . CYS A 1 212 ? 12.801 -0.346 16.241 1.00 80.50 212 CYS A CA 1
ATOM 1687 C C . CYS A 1 212 ? 14.169 -0.512 15.567 1.00 80.50 212 CYS A C 1
ATOM 1689 O O . CYS A 1 212 ? 14.743 0.463 15.098 1.00 80.50 212 CYS A O 1
ATOM 1691 N N . ARG A 1 213 ? 14.719 -1.733 15.558 1.00 77.06 213 ARG A N 1
ATOM 1692 C CA . ARG A 1 213 ? 16.020 -2.051 14.948 1.00 77.06 213 ARG A CA 1
ATOM 1693 C C . ARG A 1 213 ? 15.898 -2.459 13.482 1.00 77.06 213 ARG A C 1
ATOM 1695 O O . ARG A 1 213 ? 16.890 -2.830 12.862 1.00 77.06 213 ARG A O 1
ATOM 1702 N N . GLU A 1 214 ? 14.682 -2.463 12.950 1.00 71.50 214 GLU A N 1
ATOM 1703 C CA . GLU A 1 214 ? 14.413 -2.854 11.577 1.00 71.50 214 GLU A CA 1
ATOM 1704 C C . GLU A 1 214 ? 14.852 -1.754 10.600 1.00 71.50 214 GLU A C 1
ATOM 1706 O O . GLU A 1 214 ? 14.591 -0.572 10.807 1.00 71.50 214 GLU A O 1
ATOM 1711 N N . ALA A 1 215 ? 15.491 -2.151 9.499 1.00 69.81 215 ALA A N 1
ATOM 1712 C CA . ALA A 1 215 ? 15.976 -1.234 8.464 1.00 69.81 215 ALA A CA 1
ATOM 1713 C C . ALA A 1 215 ? 14.853 -0.520 7.682 1.00 69.81 215 ALA A C 1
ATOM 1715 O O . ALA A 1 215 ? 15.132 0.347 6.862 1.00 69.81 215 ALA A O 1
ATOM 1716 N N . SER A 1 216 ? 13.585 -0.886 7.904 1.00 71.00 216 SER A N 1
ATOM 1717 C CA . SER A 1 216 ? 12.432 -0.291 7.221 1.00 71.00 216 SER A CA 1
ATOM 1718 C C . SER A 1 216 ? 12.125 1.140 7.680 1.00 71.00 216 SER A C 1
ATOM 1720 O O . SER A 1 216 ? 11.393 1.845 6.979 1.00 71.00 216 SER A O 1
ATOM 1722 N N . GLU A 1 217 ? 12.663 1.556 8.837 1.00 80.62 217 GLU A N 1
ATOM 1723 C CA . GLU A 1 217 ? 12.371 2.832 9.517 1.00 80.62 217 GLU A CA 1
ATOM 1724 C C . GLU A 1 217 ? 10.875 3.033 9.824 1.00 80.62 217 GLU A C 1
ATOM 1726 O O . GLU A 1 217 ? 10.412 4.141 10.104 1.00 80.62 217 GLU A O 1
ATOM 1731 N N . CYS A 1 218 ? 10.090 1.956 9.777 1.00 89.50 218 CYS A N 1
ATOM 1732 C CA . CYS A 1 218 ? 8.723 1.947 10.265 1.00 89.50 218 CYS A CA 1
ATOM 1733 C C . CYS A 1 218 ? 8.752 1.830 11.794 1.00 89.50 218 CYS A C 1
ATOM 1735 O O . CYS A 1 218 ? 9.482 1.017 12.355 1.00 89.50 218 CYS A O 1
ATOM 1737 N N . TYR A 1 219 ? 7.937 2.630 12.477 1.00 91.06 219 TYR A N 1
ATOM 1738 C CA . TYR A 1 219 ? 7.865 2.648 13.945 1.00 91.06 219 TYR A CA 1
ATOM 1739 C C . TYR A 1 219 ? 6.441 2.451 14.459 1.00 91.06 219 TYR A C 1
ATOM 1741 O O . TYR A 1 219 ? 6.092 2.893 15.557 1.00 91.06 219 TYR A O 1
ATOM 1749 N N . MET A 1 220 ? 5.594 1.826 13.644 1.00 92.94 220 MET A N 1
ATOM 1750 C CA . MET A 1 220 ? 4.193 1.590 13.956 1.00 92.94 220 MET A CA 1
ATOM 1751 C C . MET A 1 220 ? 3.879 0.102 13.969 1.00 92.94 220 MET A C 1
ATOM 1753 O O . MET A 1 220 ? 4.455 -0.682 13.218 1.00 92.94 220 MET A O 1
ATOM 1757 N N . ARG A 1 221 ? 2.924 -0.262 14.816 1.00 93.69 221 ARG A N 1
ATOM 1758 C CA . ARG A 1 221 ? 2.313 -1.582 14.901 1.00 93.69 221 ARG A CA 1
ATOM 1759 C C . ARG A 1 221 ? 0.798 -1.474 14.798 1.00 93.69 221 ARG A C 1
ATOM 1761 O O . ARG A 1 221 ? 0.220 -0.418 15.048 1.00 93.69 221 ARG A O 1
ATOM 1768 N N . LEU A 1 222 ? 0.171 -2.588 14.451 1.00 93.81 222 LEU A N 1
ATOM 1769 C CA . LEU A 1 222 ? -1.274 -2.761 14.487 1.00 93.81 222 LEU A CA 1
ATOM 1770 C C . LEU A 1 222 ? -1.648 -3.446 15.804 1.00 93.81 222 LEU A C 1
ATOM 1772 O O . LEU A 1 222 ? -1.110 -4.506 16.118 1.00 93.81 222 LEU A O 1
ATOM 1776 N N . GLU A 1 223 ? -2.551 -2.849 16.579 1.00 93.00 223 GLU A N 1
ATOM 1777 C CA . GLU A 1 223 ? -3.014 -3.427 17.846 1.00 93.00 223 GLU A CA 1
ATOM 1778 C C . GLU A 1 223 ? -4.513 -3.215 18.074 1.00 93.00 223 GLU A C 1
ATOM 1780 O O . GLU A 1 223 ? -5.140 -2.329 17.490 1.00 93.00 223 GLU A O 1
ATOM 1785 N N . SER A 1 224 ? -5.085 -4.042 18.949 1.00 94.00 224 SER A N 1
ATOM 1786 C CA . SER A 1 224 ? -6.413 -3.806 19.511 1.00 94.00 224 SER A CA 1
ATOM 1787 C C . SER A 1 224 ? -6.314 -2.769 20.627 1.00 94.00 224 SER A C 1
ATOM 1789 O O . SER A 1 224 ? -5.475 -2.895 21.519 1.00 94.00 224 SER A O 1
ATOM 1791 N N . VAL A 1 225 ? -7.206 -1.781 20.619 1.00 94.62 225 VAL A N 1
ATOM 1792 C CA . VAL A 1 225 ? -7.217 -0.688 21.599 1.00 94.62 225 VAL A CA 1
ATOM 1793 C C . VAL A 1 225 ? -8.448 -0.778 22.488 1.00 94.62 225 VAL A C 1
ATOM 1795 O O . VAL A 1 225 ? -9.532 -1.148 22.034 1.00 94.62 225 VAL A O 1
ATOM 1798 N N . LYS A 1 226 ? -8.290 -0.440 23.768 1.00 93.88 226 LYS A N 1
ATOM 1799 C CA . LYS A 1 226 ? -9.410 -0.356 24.706 1.00 93.88 226 LYS A CA 1
ATOM 1800 C C . LYS A 1 226 ? -10.215 0.916 24.432 1.00 93.88 226 LYS A C 1
ATOM 1802 O O . LYS A 1 226 ? -9.649 1.974 24.167 1.00 93.88 226 LYS A O 1
ATOM 1807 N N . LEU A 1 227 ? -11.535 0.812 24.495 1.00 94.12 227 LEU A N 1
ATOM 1808 C CA . LEU A 1 227 ? -12.418 1.969 24.500 1.00 94.12 227 LEU A CA 1
ATOM 1809 C C . LEU A 1 227 ? -12.458 2.574 25.910 1.00 94.12 227 LEU A C 1
ATOM 1811 O O . LEU A 1 227 ? -12.884 1.908 26.852 1.00 94.12 227 LEU A O 1
ATOM 1815 N N . GLU A 1 228 ? -12.028 3.830 26.055 1.00 90.19 228 GLU A N 1
ATOM 1816 C CA . GLU A 1 228 ? -12.045 4.531 27.355 1.00 90.19 228 GLU A CA 1
ATOM 1817 C C . GLU A 1 228 ? -13.444 5.020 27.758 1.00 90.19 228 GLU A C 1
ATOM 1819 O O . GLU A 1 228 ? -13.731 5.248 28.932 1.00 90.19 228 GLU A O 1
ATOM 1824 N N . LYS A 1 229 ? -14.348 5.151 26.785 1.00 89.25 229 LYS A N 1
ATOM 1825 C CA . LYS A 1 229 ? -15.754 5.470 27.028 1.00 89.25 229 LYS A CA 1
ATOM 1826 C C . LYS A 1 229 ? -16.439 4.298 27.737 1.00 89.25 229 LYS A C 1
ATOM 1828 O O . LYS A 1 229 ? -16.337 3.158 27.292 1.00 89.25 229 LYS A O 1
ATOM 1833 N N . GLN A 1 230 ? -17.194 4.589 28.796 1.00 86.94 230 GLN A N 1
ATOM 1834 C CA . GLN A 1 230 ? -18.060 3.598 29.437 1.00 86.94 230 GLN A CA 1
ATOM 1835 C C . GLN A 1 230 ? -19.204 3.207 28.493 1.00 86.94 230 GLN A C 1
ATOM 1837 O O . GLN A 1 230 ? -19.935 4.069 28.000 1.00 86.94 230 GLN A O 1
ATOM 1842 N N . VAL A 1 231 ? -19.363 1.906 28.250 1.00 90.81 231 VAL A N 1
ATOM 1843 C CA . VAL A 1 231 ? -20.409 1.352 27.382 1.00 90.81 231 VAL A CA 1
ATOM 1844 C C . VAL A 1 231 ? -21.252 0.368 28.179 1.00 90.81 231 VAL A C 1
ATOM 1846 O O . VAL A 1 231 ? -20.726 -0.432 28.952 1.00 90.81 231 VAL A O 1
ATOM 1849 N N . ARG A 1 232 ? -22.571 0.421 27.973 1.00 89.62 232 ARG A N 1
ATOM 1850 C CA . ARG A 1 232 ? -23.509 -0.581 28.483 1.00 89.62 232 ARG A CA 1
ATOM 1851 C C . ARG A 1 232 ? -24.023 -1.432 27.334 1.00 89.62 232 ARG A C 1
ATOM 1853 O O . ARG A 1 232 ? -24.655 -0.901 26.423 1.00 89.62 232 ARG A O 1
ATOM 1860 N N . VAL A 1 233 ? -23.769 -2.734 27.386 1.00 86.31 233 VAL A N 1
ATOM 1861 C CA . VAL A 1 233 ? -24.279 -3.706 26.410 1.00 86.31 233 VAL A CA 1
ATOM 1862 C C . VAL A 1 233 ? -25.299 -4.578 27.124 1.00 86.31 233 VAL A C 1
ATOM 1864 O O . VAL A 1 233 ? -25.032 -5.074 28.211 1.00 86.31 233 VAL A O 1
ATOM 1867 N N . ALA A 1 234 ? -26.506 -4.687 26.562 1.00 86.12 234 ALA A N 1
ATOM 1868 C CA . ALA A 1 234 ? -27.632 -5.393 27.188 1.00 86.12 234 ALA A CA 1
ATOM 1869 C C . ALA A 1 234 ? -27.948 -4.950 28.641 1.00 86.12 234 ALA A C 1
ATOM 1871 O O . ALA A 1 234 ? -28.482 -5.721 29.430 1.00 86.12 234 ALA A O 1
ATOM 1872 N N . GLY A 1 235 ? -27.646 -3.692 28.991 1.00 84.94 235 GLY A N 1
ATOM 1873 C CA . GLY A 1 235 ? -27.884 -3.128 30.326 1.00 84.94 235 GLY A CA 1
ATOM 1874 C C . GLY A 1 235 ? -26.730 -3.290 31.323 1.00 84.94 235 GLY A C 1
ATOM 1875 O O . GLY A 1 235 ? -26.799 -2.699 32.398 1.00 84.94 235 GLY A O 1
ATOM 1876 N N . GLU A 1 236 ? -25.658 -3.999 30.965 1.00 88.38 236 GLU A N 1
ATOM 1877 C CA . GLU A 1 236 ? -24.509 -4.268 31.836 1.00 88.38 236 GLU A CA 1
ATOM 1878 C C . GLU A 1 236 ? -23.284 -3.427 31.452 1.00 88.38 236 GLU A C 1
ATOM 1880 O O . GLU A 1 236 ? -22.988 -3.229 30.269 1.00 88.38 236 GLU A O 1
ATOM 1885 N N . GLU A 1 237 ? -22.550 -2.922 32.448 1.00 91.31 237 GLU A N 1
ATOM 1886 C CA . GLU A 1 237 ? -21.317 -2.169 32.213 1.00 91.31 237 GLU A CA 1
ATOM 1887 C C . GLU A 1 237 ? -20.217 -3.069 31.655 1.00 91.31 237 GLU A C 1
ATOM 1889 O O . GLU A 1 237 ? -19.857 -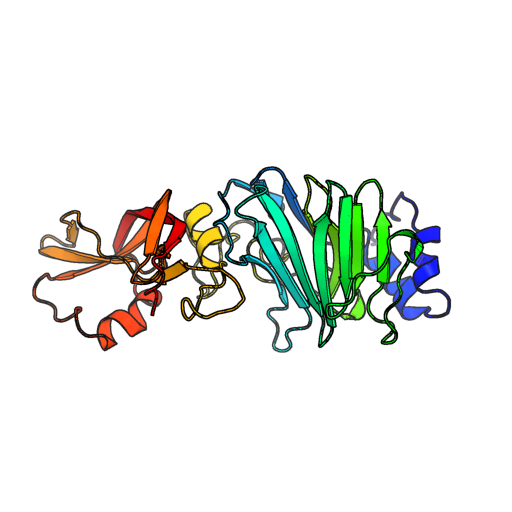4.105 32.217 1.00 91.31 237 GLU A O 1
ATOM 1894 N N . SER A 1 238 ? -19.678 -2.653 30.514 1.00 91.94 238 SER A N 1
ATOM 1895 C CA . SER A 1 238 ? -18.755 -3.452 29.726 1.00 91.94 238 SER A CA 1
ATOM 1896 C C . SER A 1 238 ? -17.471 -2.687 29.438 1.00 91.94 238 SER A C 1
ATOM 1898 O O . SER A 1 238 ? -17.469 -1.471 29.238 1.00 91.94 238 SER A O 1
ATOM 1900 N N . LYS A 1 239 ? -16.366 -3.428 29.358 1.00 91.75 239 LYS A N 1
ATOM 1901 C CA . LYS A 1 239 ? -15.125 -2.960 28.736 1.00 91.75 239 LYS A CA 1
ATOM 1902 C C . LYS A 1 239 ? -15.083 -3.449 27.298 1.00 91.75 239 LYS A C 1
ATOM 1904 O O . LYS A 1 239 ? -15.451 -4.590 27.030 1.00 91.75 239 LYS A O 1
ATOM 1909 N N . CYS A 1 240 ? -14.618 -2.600 26.388 1.00 94.00 240 CYS A N 1
ATOM 1910 C CA . CYS A 1 240 ? -14.613 -2.918 24.967 1.00 94.00 240 CYS A CA 1
ATOM 1911 C C . CYS A 1 240 ? -13.218 -2.790 24.357 1.00 94.00 240 CYS A C 1
ATOM 1913 O O . CYS A 1 240 ? -12.458 -1.889 24.714 1.00 94.00 240 CYS A O 1
ATOM 1915 N N . TYR A 1 241 ? -12.911 -3.672 23.412 1.00 94.56 241 TYR A N 1
ATOM 1916 C CA . TYR A 1 241 ? -11.634 -3.745 22.706 1.00 94.56 241 TYR A CA 1
ATOM 1917 C C . TYR A 1 241 ? -11.869 -3.765 21.200 1.00 94.56 241 TYR A C 1
ATOM 1919 O O . TYR A 1 241 ? -12.829 -4.382 20.732 1.00 94.56 241 TYR A O 1
ATOM 1927 N N . SER A 1 242 ? -11.035 -3.058 20.439 1.00 95.31 242 SER A N 1
ATOM 1928 C CA . SER A 1 242 ? -11.230 -2.955 18.997 1.00 95.31 242 SER A CA 1
ATOM 1929 C C . SER A 1 242 ? -10.934 -4.289 18.306 1.00 95.31 242 SER A C 1
ATOM 1931 O O . SER A 1 242 ? -9.860 -4.867 18.443 1.00 95.31 242 SER A O 1
ATOM 1933 N N . VAL A 1 243 ? -11.894 -4.776 17.524 1.00 94.00 243 VAL A N 1
ATOM 1934 C CA . VAL A 1 243 ? -11.734 -5.989 16.697 1.00 94.00 243 VAL A CA 1
ATOM 1935 C C . VAL A 1 243 ? -11.158 -5.675 15.320 1.00 94.00 243 VAL A C 1
ATOM 1937 O O . VAL A 1 243 ? -10.765 -6.567 14.576 1.00 94.00 243 VAL A O 1
ATOM 1940 N N . GLU A 1 244 ? -11.144 -4.397 14.956 1.00 94.00 244 GLU A N 1
ATOM 1941 C CA . GLU A 1 244 ? -10.387 -3.875 13.826 1.00 94.00 244 GLU A CA 1
ATOM 1942 C C . GLU A 1 244 ? -9.079 -3.288 14.399 1.00 94.00 244 GLU A C 1
ATOM 1944 O O . GLU A 1 244 ? -9.125 -2.563 15.404 1.00 94.00 244 GLU A O 1
ATOM 1949 N N . PRO A 1 245 ? -7.909 -3.628 13.831 1.00 93.62 245 PRO A N 1
ATOM 1950 C CA . PRO A 1 245 ? -6.635 -3.148 14.346 1.00 93.62 245 PRO A CA 1
ATOM 1951 C C . PRO A 1 245 ? -6.468 -1.643 14.112 1.00 93.62 245 PRO A C 1
ATOM 1953 O O . PRO A 1 245 ? -6.883 -1.104 13.084 1.00 93.62 245 PRO A O 1
ATOM 1956 N N . VAL A 1 246 ? -5.817 -0.971 15.059 1.00 95.81 246 VAL A N 1
ATOM 1957 C CA . VAL A 1 246 ? -5.533 0.467 15.022 1.00 95.81 246 VAL A CA 1
ATOM 1958 C C . VAL A 1 246 ? -4.022 0.685 15.010 1.00 95.81 246 VAL A C 1
ATOM 1960 O O . VAL A 1 246 ? -3.288 -0.005 15.720 1.00 95.81 246 VAL A O 1
ATOM 1963 N N . LEU A 1 247 ? -3.544 1.639 14.201 1.00 96.12 247 LEU A N 1
ATOM 1964 C CA . LEU A 1 247 ? -2.118 1.963 14.137 1.00 96.12 247 LEU A CA 1
ATOM 1965 C C . LEU A 1 247 ? -1.669 2.698 15.389 1.00 96.12 247 LEU A C 1
ATOM 1967 O O . LEU A 1 247 ? -2.234 3.730 15.769 1.00 96.12 247 LEU A O 1
ATOM 1971 N N . ARG A 1 248 ? -0.608 2.176 15.992 1.00 95.94 248 ARG A N 1
ATOM 1972 C CA . ARG A 1 248 ?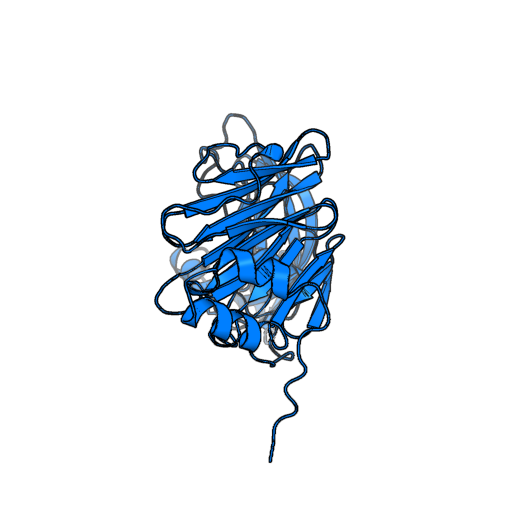 -0.007 2.672 17.225 1.00 95.94 248 ARG A CA 1
ATOM 1973 C C . ARG A 1 248 ? 1.499 2.702 17.074 1.00 95.94 248 ARG A C 1
ATOM 1975 O O . ARG A 1 248 ? 2.074 1.897 16.351 1.00 95.94 248 ARG A O 1
ATOM 1982 N N . CYS A 1 249 ? 2.143 3.645 17.747 1.00 94.50 249 CYS A N 1
ATOM 1983 C CA . CYS A 1 249 ? 3.597 3.695 17.749 1.00 94.50 249 CYS A CA 1
ATOM 1984 C C . CYS A 1 249 ? 4.146 2.514 18.553 1.00 94.50 249 CYS A C 1
ATOM 1986 O O . CYS A 1 249 ? 3.493 2.038 19.484 1.00 94.50 249 CYS A O 1
ATOM 1988 N N . LEU A 1 250 ? 5.344 2.053 18.203 1.00 92.44 250 LEU A N 1
ATOM 1989 C CA . LEU A 1 250 ? 6.054 1.068 19.010 1.00 92.44 250 LEU A CA 1
ATOM 1990 C C . LEU A 1 250 ? 6.305 1.603 20.436 1.00 92.44 250 LEU A C 1
ATOM 1992 O O . LEU A 1 250 ? 6.400 2.820 20.637 1.00 92.44 250 LEU A O 1
ATOM 1996 N N . PRO A 1 251 ? 6.435 0.716 21.440 1.00 89.62 251 PRO A N 1
ATOM 1997 C CA . PRO A 1 251 ? 6.890 1.106 22.771 1.00 89.62 251 PRO A CA 1
ATOM 1998 C C . PRO A 1 251 ? 8.203 1.905 22.709 1.00 89.62 251 PRO A C 1
ATOM 2000 O O . PRO A 1 251 ? 9.106 1.570 21.951 1.00 89.62 251 PRO A O 1
ATOM 2003 N N . GLY A 1 252 ? 8.304 2.986 23.487 1.00 89.12 252 GLY A N 1
ATOM 2004 C CA . GLY A 1 252 ? 9.454 3.905 23.432 1.00 89.12 252 GLY A CA 1
ATOM 2005 C C . GLY A 1 252 ? 9.366 4.986 22.343 1.00 89.12 252 GLY A C 1
ATOM 2006 O O . GLY A 1 252 ? 10.244 5.848 22.262 1.00 89.12 252 GLY A O 1
ATOM 2007 N N . CYS A 1 253 ? 8.293 4.994 21.548 1.00 91.88 253 CYS A N 1
ATOM 2008 C CA . CYS A 1 253 ? 7.983 6.047 20.588 1.00 91.88 253 CYS A CA 1
ATOM 2009 C C . CYS A 1 253 ? 6.749 6.856 20.997 1.00 91.88 253 CYS A C 1
ATOM 2011 O O . CYS A 1 253 ? 5.839 6.360 21.658 1.00 91.88 253 CYS A O 1
ATOM 2013 N N . GLN A 1 254 ? 6.696 8.106 20.544 1.00 93.25 254 GLN A N 1
ATOM 2014 C CA . GLN A 1 254 ? 5.561 9.008 20.721 1.00 93.25 254 GLN A CA 1
ATOM 2015 C C . GLN A 1 254 ? 4.959 9.360 19.362 1.00 93.25 254 GLN A C 1
ATOM 2017 O O . GLN A 1 254 ? 5.685 9.556 18.384 1.00 93.25 254 GLN A O 1
ATOM 2022 N N . SER A 1 255 ? 3.632 9.447 19.295 1.00 94.38 255 SER A N 1
ATOM 2023 C CA . SER A 1 255 ? 2.938 9.922 18.101 1.00 94.38 255 SER A CA 1
ATOM 2024 C C . SER A 1 255 ? 3.193 11.409 17.898 1.00 94.38 255 SER A C 1
ATOM 2026 O O . SER A 1 255 ? 2.995 12.204 18.814 1.00 94.38 255 SER A O 1
ATOM 2028 N N . VAL A 1 256 ? 3.588 11.789 16.686 1.00 93.94 256 VAL A N 1
ATOM 2029 C CA . VAL A 1 256 ? 3.731 13.203 16.292 1.00 93.94 256 VAL A CA 1
ATOM 2030 C C . VAL A 1 256 ? 2.592 13.671 15.393 1.00 93.94 256 VAL A C 1
ATOM 2032 O O . VAL A 1 256 ? 2.338 14.866 15.294 1.00 93.94 256 VAL A O 1
ATOM 2035 N N . ARG A 1 257 ? 1.888 12.730 14.756 1.00 93.62 257 ARG A N 1
ATOM 2036 C CA . ARG A 1 257 ? 0.676 12.994 13.983 1.00 93.62 257 ARG A CA 1
ATOM 2037 C C . ARG A 1 257 ? -0.313 11.859 14.181 1.00 93.62 257 ARG A C 1
ATOM 2039 O O . ARG A 1 257 ? 0.078 10.688 14.169 1.00 93.62 257 ARG A O 1
ATOM 2046 N N . THR A 1 258 ? -1.579 12.212 14.343 1.00 95.81 258 THR A N 1
ATOM 2047 C CA . THR A 1 258 ? -2.680 11.268 14.523 1.00 95.81 258 THR A CA 1
ATOM 2048 C C . THR A 1 258 ? -3.859 11.650 13.635 1.00 95.81 258 THR A C 1
ATOM 2050 O O . THR A 1 258 ? -3.929 12.754 13.097 1.00 95.81 258 THR A O 1
ATOM 2053 N N . THR A 1 259 ? -4.772 10.706 13.445 1.00 95.81 259 THR A N 1
ATOM 2054 C CA . THR A 1 259 ? -6.067 10.906 12.795 1.00 95.81 259 THR A CA 1
ATOM 2055 C C . THR A 1 259 ? -7.130 10.095 13.529 1.00 95.81 259 THR A C 1
ATOM 2057 O O . THR A 1 259 ? -6.804 9.220 14.330 1.00 95.81 259 THR A O 1
ATOM 2060 N N . SER A 1 260 ? -8.405 10.371 13.280 1.00 95.12 260 SER A N 1
ATOM 2061 C CA . SER A 1 260 ? -9.509 9.617 13.883 1.00 95.12 260 SER A CA 1
ATOM 2062 C C . SER A 1 260 ? -10.032 8.558 12.922 1.00 95.12 260 SER A C 1
ATOM 2064 O O . SER A 1 260 ? -10.338 8.848 11.766 1.00 95.12 260 SER A O 1
ATOM 2066 N N . VAL A 1 261 ? -10.187 7.332 13.414 1.00 95.44 261 VAL A N 1
ATOM 2067 C CA . VAL A 1 261 ? -10.775 6.214 12.669 1.00 95.44 261 VAL A CA 1
ATOM 2068 C C . VAL A 1 261 ? -11.984 5.673 13.415 1.00 95.44 261 VAL A C 1
ATOM 2070 O O . VAL A 1 261 ? -11.957 5.526 14.632 1.00 95.44 261 VAL A O 1
ATOM 2073 N N . THR A 1 262 ? -13.064 5.366 12.703 1.00 96.25 262 THR A N 1
ATOM 2074 C CA . THR A 1 262 ? -14.199 4.650 13.299 1.00 96.25 262 THR A CA 1
ATOM 2075 C C . THR A 1 262 ? -13.947 3.160 13.173 1.00 96.25 262 THR A C 1
ATOM 2077 O O . THR A 1 262 ? -13.882 2.660 12.050 1.00 96.25 262 THR A O 1
ATOM 2080 N N . VAL A 1 263 ? -13.836 2.464 14.304 1.00 96.50 263 VAL A N 1
ATOM 2081 C CA . VAL A 1 263 ? -13.568 1.024 14.342 1.00 96.50 263 VAL A CA 1
ATOM 2082 C C . VAL A 1 263 ? -14.641 0.257 15.098 1.00 96.50 263 VAL A C 1
ATOM 2084 O O . VAL A 1 263 ? -15.435 0.815 15.857 1.00 96.50 263 VAL A O 1
ATOM 2087 N N . GLY A 1 264 ? -14.723 -1.038 14.820 1.00 95.69 264 GLY A N 1
ATOM 2088 C CA . GLY A 1 264 ? -15.584 -1.965 15.545 1.00 95.69 264 GLY A CA 1
ATOM 2089 C C . GLY A 1 264 ? -14.963 -2.384 16.870 1.00 95.69 264 GLY A C 1
ATOM 2090 O O . GLY A 1 264 ? -13.766 -2.659 16.928 1.00 95.69 264 GLY A O 1
ATOM 2091 N N . TYR A 1 265 ? -15.788 -2.482 17.906 1.00 95.50 265 TYR A N 1
ATOM 2092 C CA . TYR A 1 265 ? -15.403 -2.945 19.230 1.00 95.50 265 TYR A CA 1
ATOM 2093 C C . TYR A 1 265 ? -16.238 -4.147 19.655 1.00 95.50 265 TYR A C 1
ATOM 2095 O O . TYR A 1 265 ? -17.446 -4.186 19.415 1.00 95.50 265 TYR A O 1
ATOM 2103 N N . HIS A 1 266 ? -15.581 -5.087 20.324 1.00 94.69 266 HIS A N 1
ATOM 2104 C CA . HIS A 1 266 ? -16.215 -6.168 21.060 1.00 94.69 266 HIS A CA 1
ATOM 2105 C C . HIS A 1 266 ? -16.179 -5.844 22.547 1.00 94.69 266 HIS A C 1
ATOM 2107 O O . HIS A 1 266 ? -15.137 -5.442 23.071 1.00 94.69 266 HIS A O 1
ATOM 2113 N N . CYS A 1 267 ? -17.310 -6.003 23.213 1.00 93.38 267 CYS A N 1
ATOM 2114 C CA . CYS A 1 267 ? -17.523 -5.643 24.598 1.00 93.38 267 CYS A CA 1
ATOM 2115 C C . CYS A 1 267 ? -17.760 -6.893 25.442 1.00 93.38 267 CYS A C 1
ATOM 2117 O O . CYS A 1 267 ? -18.473 -7.813 25.052 1.00 93.38 267 CYS A O 1
ATOM 2119 N N . VAL A 1 268 ? -17.176 -6.896 26.633 1.00 90.69 268 VAL A N 1
ATOM 2120 C CA . VAL A 1 268 ? -17.350 -7.944 27.637 1.00 90.69 268 VAL A CA 1
ATOM 2121 C C . VAL A 1 268 ? -17.644 -7.305 28.995 1.00 90.69 268 VAL A C 1
ATOM 2123 O O . VAL A 1 268 ? -17.169 -6.188 29.241 1.00 90.69 268 VAL A O 1
ATOM 2126 N N . PRO A 1 269 ? -18.366 -7.990 29.901 1.00 90.62 269 PRO A N 1
ATOM 2127 C CA . PRO A 1 269 ? -18.589 -7.502 31.261 1.00 90.62 269 PRO A CA 1
ATOM 2128 C C . PRO A 1 269 ? -17.284 -7.086 31.948 1.00 90.62 269 PRO A C 1
ATOM 2130 O O . PRO A 1 269 ? -16.237 -7.707 31.727 1.00 90.62 269 PRO A O 1
ATOM 2133 N N . LEU A 1 270 ? -17.318 -6.048 32.787 1.00 85.00 270 LEU A N 1
ATOM 2134 C CA . LEU A 1 270 ? -16.120 -5.502 33.449 1.00 85.00 270 LEU A CA 1
ATOM 2135 C C . LEU A 1 270 ? -15.307 -6.560 34.214 1.00 85.00 270 LEU A C 1
ATOM 2137 O O . LEU A 1 270 ? -14.074 -6.555 34.147 1.00 85.00 270 LEU A O 1
ATOM 2141 N N . GLU A 1 271 ? -16.002 -7.488 34.872 1.00 80.19 271 GLU A N 1
ATOM 2142 C CA . GLU A 1 271 ? -15.423 -8.557 35.696 1.00 80.19 271 GLU A CA 1
ATOM 2143 C C . GLU A 1 271 ? -14.768 -9.684 34.879 1.00 80.19 271 GLU A C 1
ATOM 2145 O O . GLU A 1 271 ? -14.059 -10.531 35.421 1.00 80.19 271 GLU A O 1
ATOM 2150 N N . SER A 1 272 ? -14.959 -9.704 33.558 1.00 78.88 272 SER A N 1
ATOM 2151 C CA . SER A 1 272 ? -14.370 -10.732 32.699 1.00 78.88 272 SER A CA 1
ATOM 2152 C C . SER A 1 272 ? -12.836 -10.631 32.646 1.00 78.88 272 SER A C 1
ATOM 2154 O O . SER A 1 272 ? -12.251 -9.558 32.478 1.00 78.88 272 SER A O 1
ATOM 2156 N N . ASN A 1 273 ? -12.138 -11.768 32.703 1.00 65.88 273 ASN A N 1
ATOM 2157 C CA . ASN A 1 273 ? -10.670 -11.833 32.655 1.00 65.88 273 ASN A CA 1
ATOM 2158 C C . ASN A 1 273 ? -10.093 -11.698 31.227 1.00 65.88 273 ASN A C 1
ATOM 2160 O O . ASN A 1 273 ? -9.240 -12.477 30.809 1.00 65.88 273 ASN A O 1
ATOM 2164 N N . MET A 1 274 ? -10.526 -10.687 30.467 1.00 60.12 274 MET A N 1
ATOM 2165 C CA . MET A 1 274 ? -10.011 -10.409 29.114 1.00 60.12 274 MET A CA 1
ATOM 2166 C C . MET A 1 274 ? -8.619 -9.755 29.074 1.00 60.12 274 MET A C 1
ATOM 2168 O O . MET A 1 274 ? -8.040 -9.610 28.005 1.00 60.12 274 MET A O 1
ATOM 2172 N N . ASN A 1 275 ? -8.046 -9.397 30.228 1.00 56.31 275 ASN A N 1
ATOM 2173 C CA . ASN A 1 275 ? -6.694 -8.826 30.310 1.00 56.31 275 ASN A CA 1
ATOM 2174 C C . ASN A 1 275 ? -5.589 -9.886 30.101 1.00 56.31 275 ASN A C 1
ATOM 2176 O O . ASN A 1 275 ? -4.405 -9.557 30.150 1.00 56.31 275 ASN A O 1
ATOM 2180 N N . ARG A 1 276 ? -5.956 -11.163 29.916 1.00 52.16 276 ARG A N 1
ATOM 2181 C CA . ARG A 1 276 ? -5.018 -12.252 29.631 1.00 52.16 276 ARG A CA 1
ATOM 2182 C C . ARG A 1 276 ? -4.630 -12.224 28.141 1.00 52.16 276 ARG A C 1
ATOM 2184 O O . ARG A 1 276 ? -5.529 -12.080 27.312 1.00 52.16 276 ARG A O 1
ATOM 2191 N N . PRO A 1 277 ? -3.345 -12.418 27.784 1.00 51.53 277 PRO A N 1
ATOM 2192 C CA . PRO A 1 277 ? -2.879 -12.431 26.391 1.00 51.53 277 PRO A CA 1
ATOM 2193 C C . PRO A 1 277 ? -3.708 -13.344 25.475 1.00 51.53 277 PRO A C 1
ATOM 2195 O O . PRO A 1 277 ? -4.011 -12.976 24.343 1.00 51.53 277 PRO A O 1
ATOM 2198 N N . ASP A 1 278 ? -4.169 -14.481 26.003 1.00 49.59 278 ASP A N 1
ATOM 2199 C CA . ASP A 1 278 ? -4.982 -15.460 25.273 1.00 49.59 278 ASP A CA 1
ATOM 2200 C C . ASP A 1 278 ? -6.351 -14.902 24.839 1.00 49.59 278 ASP A C 1
ATOM 2202 O O . ASP A 1 278 ? -6.830 -15.215 23.751 1.00 49.59 278 ASP A O 1
ATOM 2206 N N . GLY A 1 279 ? -6.972 -14.021 25.635 1.00 57.06 279 GLY A N 1
ATOM 2207 C CA . GLY A 1 279 ? -8.259 -13.396 25.302 1.00 57.06 279 GLY A CA 1
ATOM 2208 C C . GLY A 1 279 ? -8.150 -12.338 24.199 1.00 57.06 279 GLY A C 1
ATOM 2209 O O . GLY A 1 279 ? -9.058 -12.204 23.380 1.00 57.06 279 GLY A O 1
ATOM 2210 N N . LEU A 1 280 ? -7.016 -11.633 24.146 1.00 60.78 280 LEU A N 1
ATOM 2211 C CA . LEU A 1 280 ? -6.701 -10.656 23.099 1.00 60.78 280 LEU A CA 1
ATOM 2212 C C . LEU A 1 280 ? -6.183 -11.315 21.816 1.00 60.78 280 LEU A C 1
ATOM 2214 O O . LEU A 1 280 ? -6.327 -10.734 20.746 1.00 60.78 280 LEU A O 1
ATOM 2218 N N . SER A 1 281 ? -5.630 -12.529 21.891 1.00 64.62 281 SER A N 1
ATOM 2219 C CA . SER A 1 281 ? -5.096 -13.232 20.716 1.00 64.62 281 SER A CA 1
ATOM 2220 C C . SER A 1 281 ? -6.154 -13.508 19.634 1.00 64.62 281 SER A C 1
ATOM 2222 O O . SER A 1 281 ? -5.843 -13.447 18.449 1.00 64.62 281 SER A O 1
ATOM 2224 N N . SER A 1 282 ? -7.417 -13.713 20.032 1.00 81.06 282 SER A N 1
ATOM 2225 C CA . SER A 1 282 ? -8.559 -13.951 19.130 1.00 81.06 282 SER A CA 1
ATOM 2226 C C . SER A 1 282 ? -9.479 -12.735 18.961 1.00 81.06 282 SER A C 1
ATOM 2228 O O . SER A 1 282 ? -10.574 -12.859 18.409 1.00 81.06 282 SER A O 1
ATOM 2230 N N . ILE A 1 283 ? -9.083 -11.545 19.438 1.00 87.94 283 ILE A N 1
ATOM 2231 C CA . ILE A 1 283 ? -9.973 -10.370 19.443 1.00 87.94 283 ILE A CA 1
ATOM 2232 C C . ILE A 1 283 ? -10.440 -9.985 18.034 1.00 87.94 283 ILE A C 1
ATOM 2234 O O . ILE A 1 283 ? -11.592 -9.604 17.842 1.00 87.94 283 ILE A O 1
ATOM 2238 N N . PHE A 1 284 ? -9.585 -10.173 17.029 1.00 87.94 284 PHE A N 1
ATOM 2239 C CA . PHE A 1 284 ? -9.872 -9.839 15.632 1.00 87.94 284 PHE A CA 1
ATOM 2240 C C . PHE A 1 284 ? -10.942 -10.735 14.984 1.00 87.94 284 PHE A C 1
ATOM 2242 O O . PHE A 1 284 ? -11.481 -10.390 13.930 1.00 87.94 284 PHE A O 1
ATOM 2249 N N . GLU A 1 285 ? -11.294 -11.854 15.620 1.00 88.69 285 GLU A N 1
ATOM 2250 C CA . GLU A 1 285 ? -12.343 -12.783 15.176 1.00 88.69 285 GLU A CA 1
ATOM 2251 C C . GLU A 1 285 ? -13.694 -12.510 15.854 1.00 88.69 285 GLU A C 1
ATOM 2253 O O . GLU A 1 285 ? -14.721 -13.047 15.442 1.00 88.69 285 GLU A O 1
ATOM 2258 N N . LYS A 1 286 ? -13.735 -11.651 16.881 1.00 91.38 286 LYS A N 1
ATOM 2259 C CA . LYS A 1 286 ? -14.957 -11.394 17.653 1.00 91.38 286 LYS A CA 1
ATOM 2260 C C . LYS A 1 286 ? -15.974 -10.538 16.893 1.00 91.38 286 LYS A C 1
ATOM 2262 O O . LYS A 1 286 ? -15.644 -9.801 15.951 1.00 91.38 286 LYS A O 1
ATOM 2267 N N . SER A 1 287 ? -17.236 -10.644 17.310 1.00 92.31 287 SER A N 1
ATOM 2268 C CA . SER A 1 287 ? -18.333 -9.816 16.809 1.00 92.31 287 SER A CA 1
ATOM 2269 C C . SER A 1 287 ? -18.128 -8.347 17.166 1.00 92.31 287 SER A C 1
ATOM 2271 O O . SER A 1 287 ? -17.383 -8.001 18.077 1.00 92.31 287 SER A O 1
ATOM 2273 N N . ILE A 1 288 ? -18.783 -7.468 16.414 1.00 94.25 288 ILE A N 1
ATOM 2274 C CA . ILE A 1 288 ? -18.799 -6.037 16.710 1.00 94.25 288 ILE A CA 1
ATOM 2275 C C . ILE A 1 288 ? -20.089 -5.740 17.453 1.00 94.25 288 ILE A C 1
ATOM 2277 O O . ILE A 1 288 ? -21.164 -5.902 16.880 1.00 94.25 288 ILE A O 1
ATOM 2281 N N . ASP A 1 289 ? -19.963 -5.260 18.682 1.00 94.69 289 ASP A N 1
ATOM 2282 C CA . ASP A 1 289 ? -21.097 -4.876 19.521 1.00 94.69 289 ASP A CA 1
ATOM 2283 C C . ASP A 1 289 ? -21.379 -3.378 19.381 1.00 94.69 289 ASP A C 1
ATOM 2285 O O . ASP A 1 289 ? -22.531 -2.957 19.292 1.00 94.69 289 ASP A O 1
ATOM 2289 N N . VAL A 1 290 ? -20.320 -2.565 19.280 1.00 94.88 290 VAL A N 1
ATOM 2290 C CA . VAL A 1 290 ? -20.416 -1.112 19.078 1.00 94.88 290 VAL A CA 1
ATOM 2291 C C . VAL A 1 290 ? -19.364 -0.607 18.095 1.00 94.88 290 VAL A C 1
ATOM 2293 O O . VAL A 1 290 ? -18.332 -1.240 17.868 1.00 94.88 290 VAL A O 1
ATOM 2296 N N . ARG A 1 291 ? -19.620 0.555 17.489 1.00 95.94 291 ARG A N 1
ATOM 2297 C CA . ARG A 1 291 ? -18.655 1.258 16.638 1.00 95.94 291 ARG A CA 1
ATOM 2298 C C . ARG A 1 291 ? -18.392 2.632 17.209 1.00 95.94 291 ARG A C 1
ATOM 2300 O O . ARG A 1 291 ? -19.324 3.406 17.387 1.00 95.94 291 ARG A O 1
ATOM 2307 N N . GLU A 1 292 ? -17.129 2.915 17.467 1.00 96.31 292 GLU A N 1
ATOM 2308 C CA . GLU A 1 292 ? -16.695 4.151 18.107 1.00 96.31 292 GLU A CA 1
ATOM 2309 C C . GLU A 1 292 ? -15.408 4.653 17.454 1.00 96.31 292 GLU A C 1
ATOM 2311 O O . GLU A 1 292 ? -14.752 3.947 16.679 1.00 96.31 292 GLU A O 1
ATOM 2316 N N . THR A 1 293 ? -15.073 5.909 17.723 1.00 96.38 293 THR A N 1
ATOM 2317 C CA . THR A 1 293 ? -13.851 6.530 17.215 1.00 96.38 293 THR A CA 1
ATOM 2318 C C . THR A 1 293 ? -12.645 6.141 18.061 1.00 96.38 293 THR A C 1
ATOM 2320 O O . THR A 1 293 ? -12.666 6.299 19.280 1.00 96.38 293 THR A O 1
ATOM 2323 N N . ALA A 1 294 ? -11.575 5.717 17.399 1.00 96.25 294 ALA A N 1
ATOM 2324 C CA . ALA A 1 294 ? -10.246 5.572 17.966 1.00 96.25 294 ALA A CA 1
ATOM 2325 C C . ALA A 1 294 ? -9.307 6.604 17.339 1.00 96.25 294 ALA A C 1
ATOM 2327 O O . ALA A 1 294 ? -9.366 6.871 16.137 1.00 96.25 294 ALA A O 1
ATOM 2328 N N . GLU A 1 295 ? -8.388 7.140 18.133 1.00 96.62 295 GLU A N 1
ATOM 2329 C CA . GLU A 1 295 ? -7.216 7.811 17.580 1.00 96.62 295 GLU A CA 1
ATOM 2330 C C . GLU A 1 295 ? -6.341 6.773 16.864 1.00 96.62 295 GLU A C 1
ATOM 2332 O O . GLU A 1 295 ? -6.189 5.672 17.374 1.00 96.62 295 GLU A O 1
ATOM 2337 N N . SER A 1 296 ? -5.741 7.095 15.724 1.00 96.56 296 SER A N 1
ATOM 2338 C CA . SER A 1 296 ? -4.796 6.252 14.984 1.00 96.56 296 SER A CA 1
ATOM 2339 C C . SER A 1 296 ? -3.547 7.062 14.674 1.00 96.56 296 SER A C 1
ATOM 2341 O O . SER A 1 296 ? -3.646 8.207 14.237 1.00 96.56 296 SER A O 1
ATOM 2343 N N . HIS A 1 297 ? -2.366 6.490 14.884 1.00 96.31 297 HIS A N 1
ATOM 2344 C CA . HIS A 1 297 ? -1.110 7.205 14.666 1.00 96.31 297 HIS A CA 1
ATOM 2345 C C . HIS A 1 297 ? -0.722 7.169 13.184 1.00 96.31 297 HIS A C 1
ATOM 2347 O O . HIS A 1 297 ? -0.922 6.157 12.514 1.00 96.31 297 HIS A O 1
ATOM 2353 N N . LEU A 1 298 ? -0.181 8.280 12.683 1.00 93.62 298 LEU A N 1
ATOM 2354 C CA . LEU A 1 298 ? 0.277 8.440 11.297 1.00 93.62 298 LEU A CA 1
ATOM 2355 C C . LEU A 1 298 ? 1.780 8.694 11.199 1.00 93.62 298 LEU A C 1
ATOM 2357 O O . LEU A 1 298 ? 2.376 8.471 10.153 1.00 93.62 298 LEU A O 1
ATOM 2361 N N . ALA A 1 299 ? 2.404 9.172 12.269 1.00 92.50 299 ALA A N 1
ATOM 2362 C CA . ALA A 1 299 ? 3.845 9.342 12.337 1.00 92.50 299 ALA A CA 1
ATOM 2363 C C . ALA A 1 299 ? 4.307 9.214 13.786 1.00 92.50 299 ALA A C 1
ATOM 2365 O O . ALA A 1 299 ? 3.623 9.662 14.714 1.00 92.50 299 ALA A O 1
ATOM 2366 N N . CYS A 1 300 ? 5.489 8.634 13.967 1.00 92.19 300 CYS A N 1
ATOM 2367 C CA . CYS A 1 300 ? 6.070 8.360 15.272 1.00 92.19 300 CYS A CA 1
ATOM 2368 C C . CYS A 1 300 ? 7.480 8.935 15.360 1.00 92.19 300 CYS A C 1
ATOM 2370 O O . CYS A 1 300 ? 8.223 8.957 14.380 1.00 92.19 300 CYS A O 1
ATOM 2372 N N . ARG A 1 301 ? 7.852 9.379 16.558 1.00 90.44 301 ARG A N 1
ATOM 2373 C CA . ARG A 1 301 ? 9.213 9.771 16.913 1.00 90.44 301 ARG A CA 1
ATOM 2374 C C . ARG A 1 301 ? 9.676 8.903 18.070 1.00 90.44 301 ARG A C 1
ATOM 2376 O O . ARG A 1 301 ? 9.017 8.860 19.106 1.00 90.44 301 ARG A O 1
ATOM 2383 N N . CYS A 1 302 ? 10.801 8.227 17.893 1.00 88.56 302 CYS A N 1
ATOM 2384 C CA . CYS A 1 302 ? 11.322 7.272 18.864 1.00 88.56 302 CYS A CA 1
ATOM 2385 C C . CYS A 1 302 ? 12.544 7.820 19.593 1.00 88.56 302 CYS A C 1
ATOM 2387 O O . CYS A 1 302 ? 13.297 8.633 19.049 1.00 88.56 302 CYS A O 1
ATOM 2389 N N . THR A 1 303 ? 12.738 7.385 20.836 1.00 82.69 303 THR A N 1
ATOM 2390 C CA . THR A 1 303 ? 13.988 7.636 21.558 1.00 82.69 303 THR A CA 1
ATOM 2391 C C . THR A 1 303 ? 15.081 6.671 21.073 1.00 82.69 303 THR A C 1
ATOM 2393 O O . THR A 1 303 ? 14.770 5.618 20.513 1.00 82.69 303 THR A O 1
ATOM 2396 N N . PRO A 1 304 ? 16.372 6.955 21.330 1.00 73.31 304 PRO A N 1
ATOM 2397 C CA . PRO A 1 304 ? 17.462 6.013 21.039 1.00 73.31 304 PRO A CA 1
ATOM 2398 C C . PRO A 1 304 ? 17.334 4.654 21.752 1.00 73.31 304 PRO A C 1
ATOM 2400 O O . PRO A 1 304 ? 18.037 3.710 21.413 1.00 73.31 304 PRO A O 1
ATOM 2403 N N . GLN A 1 305 ? 16.461 4.561 22.760 1.00 68.00 305 GLN A N 1
ATOM 2404 C CA . GLN A 1 305 ? 16.227 3.371 23.583 1.00 68.00 305 GLN A CA 1
ATOM 2405 C C . GLN A 1 305 ? 15.046 2.530 23.084 1.00 68.00 305 GLN A C 1
ATOM 2407 O O . GLN A 1 305 ? 14.602 1.640 23.803 1.00 68.00 305 GLN A O 1
ATOM 2412 N N . CYS A 1 306 ? 14.517 2.823 21.894 1.00 70.06 306 CYS A N 1
ATOM 2413 C CA . CYS A 1 306 ? 13.466 2.039 21.260 1.00 70.06 306 CYS A CA 1
ATOM 2414 C C . CYS A 1 306 ? 13.942 0.581 21.122 1.00 70.06 306 CYS A C 1
ATOM 2416 O O . CYS A 1 306 ? 14.842 0.280 20.330 1.00 70.06 306 CYS A O 1
ATOM 2418 N N . ALA A 1 307 ? 13.406 -0.295 21.971 1.00 56.78 307 ALA A N 1
ATOM 2419 C CA . ALA A 1 307 ? 13.815 -1.685 22.136 1.00 56.78 307 ALA A CA 1
ATOM 2420 C C . ALA A 1 307 ? 12.615 -2.601 21.912 1.00 56.78 307 ALA A C 1
ATOM 2422 O O . ALA A 1 307 ? 11.549 -2.325 22.508 1.00 56.78 307 ALA A O 1
#